Protein AF-A0A966PA58-F1 (afdb_monomer_lite)

Radius of gyration: 22.3 Å; chains: 1; bounding box: 58×42×63 Å

pLDDT: mean 74.25, std 17.19, range [27.39, 97.44]

Secondary structure (DSSP, 8-state):
---------EETTEE---PPP--SSSPP--------S---HHHHEEES-HHHHHHHHGGG---GGGSEE-SSSEEE-GGGGGGHHHHHTT------S---SS--S-HHHHHHHHHH--TT-S---S-HHHHHHHHH----S---EEESSSTHHHH-SSSPPEEES-GGGS--PPBTTB-HHHHHHHHHHHHTTS--HHHHHHHHHHHHHHHHHHHHTPPPSSPPPSSHHHHHHHHHHHHHHHTS----

Sequence (248 aa):
MALFGGMTVLSANGVRYTFAASTNEVPDVVVTLVLRGGFDGLSAVVPTDEALMRKVRGGIFIPNSSLIPLDREFGLHPALKRFLPLWEAKELAIVNTIGAPTHSRSHFDEIADVAYAAYGEKDKRSGWMARFLDVTGSGSVVQSVGIGSTTKQLVGGKVAPVNVNAINNFRLDSIYGYRAEDLAGFIDETHGRWTNVWATQAKSTIRALDEIAKAGAIRSNVTYPSTGTGQRFRDVAALLKAGIGVRA

Structure (mmCIF, N/CA/C/O backbone):
data_AF-A0A966PA58-F1
#
_entry.id   AF-A0A966PA58-F1
#
loop_
_atom_site.group_PDB
_atom_site.id
_atom_site.type_symbol
_atom_site.label_atom_id
_atom_site.label_alt_id
_atom_site.label_comp_id
_atom_site.label_asym_id
_atom_site.label_entity_id
_atom_site.label_seq_id
_atom_site.pdbx_PDB_ins_code
_atom_site.Cartn_x
_atom_site.Cartn_y
_atom_site.Cartn_z
_atom_site.occupancy
_atom_site.B_iso_or_equiv
_atom_site.auth_seq_id
_atom_site.auth_comp_id
_atom_site.auth_asym_id
_atom_site.auth_atom_id
_atom_site.pdbx_PDB_model_num
ATOM 1 N N . MET A 1 1 ? -2.407 -27.112 -1.323 1.00 29.17 1 MET A N 1
ATOM 2 C CA . MET A 1 1 ? -2.518 -26.333 -0.073 1.00 29.17 1 MET A CA 1
ATOM 3 C C . MET A 1 1 ? -1.115 -25.868 0.284 1.00 29.17 1 MET A C 1
ATOM 5 O O . MET A 1 1 ? -0.382 -26.609 0.920 1.00 29.17 1 MET A O 1
ATOM 9 N N . ALA A 1 2 ? -0.697 -24.718 -0.243 1.00 27.39 2 ALA A N 1
ATOM 10 C CA . ALA A 1 2 ? 0.604 -24.126 0.055 1.00 27.39 2 ALA A CA 1
ATOM 11 C C . ALA A 1 2 ? 0.335 -22.835 0.830 1.00 27.39 2 ALA A C 1
ATOM 13 O O . ALA A 1 2 ? -0.250 -21.897 0.295 1.00 27.39 2 ALA A O 1
ATOM 14 N N . LEU A 1 3 ? 0.656 -22.858 2.123 1.00 30.98 3 LEU A N 1
ATOM 15 C CA . LEU A 1 3 ? 0.654 -21.676 2.974 1.00 30.98 3 LEU A CA 1
ATOM 16 C C . LEU A 1 3 ? 1.801 -20.772 2.518 1.00 30.98 3 LEU A C 1
ATOM 18 O O . LEU A 1 3 ? 2.963 -21.117 2.719 1.00 30.98 3 LEU A O 1
ATOM 22 N N . PHE A 1 4 ? 1.478 -19.624 1.932 1.00 38.31 4 PHE A N 1
ATOM 23 C CA . PHE A 1 4 ? 2.449 -18.565 1.686 1.00 38.31 4 PHE A CA 1
ATOM 24 C C . PHE A 1 4 ? 2.285 -17.504 2.768 1.00 38.31 4 PHE A C 1
ATOM 26 O O . PHE A 1 4 ? 1.355 -16.705 2.762 1.00 38.31 4 PHE A O 1
ATOM 33 N N . GLY A 1 5 ? 3.186 -17.547 3.743 1.00 33.16 5 GLY A N 1
ATOM 34 C CA . GLY A 1 5 ? 3.309 -16.548 4.789 1.00 33.16 5 GLY A CA 1
ATOM 35 C C . GLY A 1 5 ? 4.758 -16.517 5.243 1.00 33.16 5 GLY A C 1
ATOM 36 O O . GLY A 1 5 ? 5.272 -17.517 5.742 1.00 33.16 5 GLY A O 1
ATOM 37 N N . GLY A 1 6 ? 5.430 -15.383 5.049 1.00 37.47 6 GLY A N 1
ATOM 38 C CA . GLY A 1 6 ? 6.720 -15.131 5.679 1.00 37.47 6 GLY A CA 1
ATOM 39 C C . GLY A 1 6 ? 6.524 -15.123 7.191 1.00 37.47 6 GLY A C 1
ATOM 40 O O . GLY A 1 6 ? 5.984 -14.170 7.745 1.00 37.47 6 GLY A O 1
ATOM 41 N N . MET A 1 7 ? 6.905 -16.214 7.851 1.00 38.50 7 MET A N 1
ATOM 42 C CA . MET A 1 7 ? 6.810 -16.350 9.298 1.00 38.50 7 MET A CA 1
ATOM 43 C C . MET A 1 7 ? 8.097 -15.826 9.933 1.00 38.50 7 MET A C 1
ATOM 45 O O . MET A 1 7 ? 9.164 -16.425 9.797 1.00 38.50 7 MET A O 1
ATOM 49 N N . THR A 1 8 ? 7.997 -14.710 10.649 1.00 40.34 8 THR A N 1
ATOM 50 C CA . THR A 1 8 ? 9.073 -14.217 11.512 1.00 40.34 8 THR A CA 1
ATOM 51 C C . THR A 1 8 ? 9.061 -15.021 12.808 1.00 40.34 8 THR A C 1
ATOM 53 O O . THR A 1 8 ? 8.159 -14.863 13.627 1.00 40.34 8 THR A O 1
ATOM 56 N N . VAL A 1 9 ? 10.056 -15.884 13.014 1.00 38.69 9 VAL A N 1
ATOM 57 C CA . VAL A 1 9 ? 10.252 -16.570 14.300 1.00 38.69 9 VAL A CA 1
ATOM 58 C C . VAL A 1 9 ? 11.202 -15.734 15.151 1.00 38.69 9 VAL A C 1
ATOM 60 O O . VAL A 1 9 ? 12.384 -15.601 14.833 1.00 38.69 9 VAL A O 1
ATOM 63 N N . LEU A 1 10 ? 10.685 -15.167 16.241 1.00 37.78 10 LEU A N 1
ATOM 64 C CA . LEU A 1 10 ? 11.509 -14.559 17.282 1.00 37.78 10 LEU A CA 1
ATOM 65 C C . LEU A 1 10 ? 12.208 -15.680 18.058 1.00 37.78 10 LEU A C 1
ATOM 67 O O . LEU A 1 10 ? 11.561 -16.461 18.750 1.00 37.78 10 LEU A O 1
ATOM 71 N N . SER A 1 11 ? 13.532 -15.766 17.939 1.00 40.72 11 SER A N 1
ATOM 72 C CA . SER A 1 11 ? 14.362 -16.560 18.845 1.00 40.72 11 SER A CA 1
ATOM 73 C C . SER A 1 11 ? 15.170 -15.617 19.734 1.00 40.72 11 SER A C 1
ATOM 75 O O . SER A 1 11 ? 15.457 -14.481 19.350 1.00 40.72 11 SER A O 1
ATOM 77 N N . ALA A 1 12 ? 15.556 -16.097 20.916 1.00 43.34 12 ALA A N 1
ATOM 78 C CA . ALA A 1 12 ? 16.271 -15.329 21.937 1.00 43.34 12 ALA A CA 1
ATOM 79 C C . ALA A 1 12 ? 17.605 -14.699 21.464 1.00 43.34 12 ALA A C 1
ATOM 81 O O . ALA A 1 12 ? 18.162 -13.880 22.185 1.00 43.34 12 ALA A O 1
ATOM 82 N N . ASN A 1 13 ? 18.094 -15.032 20.258 1.00 40.62 13 ASN A N 1
ATOM 83 C CA . ASN A 1 13 ? 19.370 -14.565 19.703 1.00 40.62 13 ASN A CA 1
ATOM 84 C C . ASN A 1 13 ? 19.248 -13.776 18.376 1.00 40.62 13 ASN A C 1
ATOM 86 O O . ASN A 1 13 ? 20.230 -13.672 17.641 1.00 40.62 13 ASN A O 1
ATOM 90 N N . GLY A 1 14 ? 18.073 -13.221 18.047 1.00 42.88 14 GLY A N 1
ATOM 91 C CA . GLY A 1 14 ? 17.890 -12.285 16.922 1.00 42.88 14 GLY A CA 1
ATOM 92 C C . GLY A 1 14 ? 16.961 -12.765 15.799 1.00 42.88 14 GLY A C 1
ATOM 93 O O . GLY A 1 14 ? 16.474 -13.897 15.795 1.00 42.88 14 GLY A O 1
ATOM 94 N N . VAL A 1 15 ? 16.700 -11.869 14.837 1.00 40.62 15 VAL A N 1
ATOM 95 C CA . VAL A 1 15 ? 15.820 -12.107 13.678 1.00 40.62 15 VAL A CA 1
ATOM 96 C C . VAL A 1 15 ? 16.535 -13.006 12.668 1.00 40.62 15 VAL A C 1
ATOM 98 O O . VAL A 1 15 ? 17.521 -12.597 12.056 1.00 40.62 15 VAL A O 1
ATOM 101 N N . ARG A 1 16 ? 16.038 -14.231 12.467 1.00 38.34 16 ARG A N 1
ATOM 102 C CA . ARG A 1 16 ? 16.445 -15.076 11.335 1.00 38.34 16 ARG A CA 1
ATOM 103 C C . ARG A 1 16 ? 15.468 -14.881 10.179 1.00 38.34 16 ARG A C 1
ATOM 105 O O . ARG A 1 16 ? 14.287 -15.187 10.313 1.00 38.34 16 ARG A O 1
ATOM 112 N N . TYR A 1 17 ? 15.973 -14.410 9.042 1.00 44.06 17 TYR A N 1
ATOM 113 C CA . TYR A 1 17 ? 15.228 -14.395 7.786 1.00 44.06 17 TYR A CA 1
ATOM 114 C C . TYR A 1 17 ? 15.195 -15.814 7.211 1.00 44.06 17 TYR A C 1
ATOM 116 O O . TYR A 1 17 ? 16.244 -16.424 7.010 1.00 44.06 17 TYR A O 1
ATOM 124 N N . THR A 1 18 ? 13.999 -16.346 6.962 1.00 39.91 18 THR A N 1
ATOM 125 C CA . THR A 1 18 ? 13.816 -17.572 6.175 1.00 39.91 18 THR A CA 1
ATOM 126 C C . THR A 1 18 ? 13.293 -17.162 4.810 1.00 39.91 18 THR A C 1
ATOM 128 O O . THR A 1 18 ? 12.231 -16.551 4.716 1.00 39.91 18 THR A O 1
ATOM 131 N N . PHE A 1 19 ? 14.046 -17.476 3.762 1.00 47.16 19 PHE A N 1
ATOM 132 C CA . PHE A 1 19 ? 13.592 -17.318 2.385 1.00 47.16 19 PHE A CA 1
ATOM 133 C C . PHE A 1 19 ? 12.927 -18.621 1.939 1.00 47.16 19 PHE A C 1
ATOM 135 O O . PHE A 1 19 ? 13.411 -19.707 2.266 1.00 47.16 19 PHE A O 1
ATOM 142 N N . ALA A 1 20 ? 11.815 -18.520 1.211 1.00 44.66 20 ALA A N 1
ATOM 143 C CA . ALA A 1 20 ? 11.249 -19.674 0.526 1.00 44.66 20 ALA A CA 1
ATOM 144 C C . ALA A 1 20 ? 12.255 -20.209 -0.512 1.00 44.66 20 ALA A C 1
ATOM 146 O O . ALA A 1 20 ? 13.084 -19.458 -1.032 1.00 44.66 20 ALA A O 1
ATOM 147 N N . ALA A 1 21 ? 12.204 -21.514 -0.791 1.00 40.22 21 ALA A N 1
ATOM 148 C CA . ALA A 1 21 ? 13.046 -22.127 -1.814 1.00 40.22 21 ALA A CA 1
ATOM 149 C C . ALA A 1 21 ? 12.786 -21.474 -3.181 1.00 40.22 21 ALA A C 1
ATOM 151 O O . ALA A 1 21 ? 11.636 -21.230 -3.539 1.00 40.22 21 ALA A O 1
ATOM 152 N N . SER A 1 22 ? 13.845 -21.207 -3.950 1.00 42.47 22 SER A N 1
ATOM 153 C CA . SER A 1 22 ? 13.714 -20.680 -5.308 1.00 42.47 22 SER A CA 1
ATOM 154 C C . SER A 1 22 ? 13.003 -21.703 -6.197 1.00 42.47 22 SER A C 1
ATOM 156 O O . SER A 1 22 ? 13.549 -22.781 -6.449 1.00 42.47 22 SER A O 1
ATOM 158 N N . THR A 1 23 ? 11.808 -21.377 -6.678 1.00 41.62 23 THR A N 1
ATOM 159 C CA . THR A 1 23 ? 11.128 -22.127 -7.738 1.00 41.62 23 THR A CA 1
ATOM 160 C C . THR A 1 23 ? 11.431 -21.479 -9.095 1.00 41.62 23 THR A C 1
ATOM 162 O O . THR A 1 23 ? 11.755 -20.296 -9.170 1.00 41.62 23 THR A O 1
ATOM 165 N N . ASN A 1 24 ? 11.330 -22.242 -10.189 1.00 44.25 24 ASN A N 1
ATOM 166 C CA . ASN A 1 24 ? 11.407 -21.720 -11.567 1.00 44.25 24 ASN A CA 1
ATOM 167 C C . ASN A 1 24 ? 10.111 -20.990 -11.996 1.00 44.25 24 ASN A C 1
ATOM 169 O O . ASN A 1 24 ? 9.835 -20.862 -13.189 1.00 44.25 24 ASN A O 1
ATOM 173 N N . GLU A 1 25 ? 9.277 -20.579 -11.041 1.00 51.50 25 GLU A N 1
ATOM 174 C CA . GLU A 1 25 ? 8.030 -19.863 -11.303 1.00 51.50 25 GLU A CA 1
ATOM 175 C C . GLU A 1 25 ? 8.293 -18.357 -11.422 1.00 51.50 25 GLU A C 1
ATOM 177 O O . GLU A 1 25 ? 9.370 -17.863 -11.079 1.00 51.50 25 GLU A O 1
ATOM 182 N N . VAL A 1 26 ? 7.312 -17.622 -11.959 1.00 54.75 26 VAL A N 1
ATOM 183 C CA . VAL A 1 26 ? 7.343 -16.154 -11.997 1.00 54.75 26 VAL A CA 1
ATOM 184 C C . VAL A 1 26 ? 7.713 -15.654 -10.595 1.00 54.75 26 VAL A C 1
ATOM 186 O O . VAL A 1 26 ? 7.038 -16.045 -9.644 1.00 54.75 26 VAL A O 1
ATOM 189 N N . PRO A 1 27 ? 8.778 -14.847 -10.439 1.00 63.94 27 PRO A N 1
ATOM 190 C CA . PRO A 1 27 ? 9.256 -14.465 -9.118 1.00 63.94 27 PRO A CA 1
ATOM 191 C C . PRO A 1 27 ? 8.154 -13.754 -8.335 1.00 63.94 27 PRO A C 1
ATOM 193 O O . PRO A 1 27 ? 7.442 -12.920 -8.896 1.00 63.94 27 PRO A O 1
ATOM 196 N N . ASP A 1 28 ? 8.051 -14.057 -7.039 1.00 72.38 28 ASP A N 1
ATOM 197 C CA . ASP A 1 28 ? 7.138 -13.361 -6.134 1.00 72.38 28 ASP A CA 1
ATOM 198 C C . ASP A 1 28 ? 7.353 -11.845 -6.228 1.00 72.38 28 ASP A C 1
ATOM 200 O O . ASP A 1 28 ? 8.490 -11.354 -6.182 1.00 72.38 28 ASP A O 1
ATOM 204 N N . VAL A 1 29 ? 6.249 -11.106 -6.356 1.00 77.56 29 VAL A N 1
ATOM 205 C CA . VAL A 1 29 ? 6.263 -9.645 -6.455 1.00 77.56 29 VAL A CA 1
ATOM 206 C C . VAL A 1 29 ? 5.635 -9.031 -5.218 1.00 77.56 29 VAL A C 1
ATOM 208 O O . VAL A 1 29 ? 4.515 -9.368 -4.836 1.00 77.56 29 VAL A O 1
ATOM 211 N N . VAL A 1 30 ? 6.348 -8.086 -4.610 1.00 82.06 30 VAL A N 1
ATOM 212 C CA . VAL A 1 30 ? 5.848 -7.324 -3.467 1.00 82.06 30 VAL A CA 1
ATOM 213 C C . VAL A 1 30 ? 5.218 -6.033 -3.972 1.00 82.06 30 VAL A C 1
ATOM 215 O O . VAL A 1 30 ? 5.901 -5.175 -4.514 1.00 82.06 30 VAL A O 1
ATOM 218 N N . VAL A 1 31 ? 3.917 -5.851 -3.748 1.00 84.44 31 VAL A N 1
ATOM 219 C CA . VAL A 1 31 ? 3.233 -4.586 -4.054 1.00 84.44 31 VAL A CA 1
ATOM 220 C C . VAL A 1 31 ? 3.037 -3.795 -2.767 1.00 84.44 31 VAL A C 1
ATOM 222 O O . VAL A 1 31 ? 2.261 -4.188 -1.899 1.00 84.44 31 VAL A O 1
ATOM 225 N N . THR A 1 32 ? 3.715 -2.651 -2.648 1.00 85.62 32 THR A N 1
ATOM 226 C CA . THR A 1 32 ? 3.576 -1.760 -1.484 1.00 85.62 32 THR A CA 1
ATOM 227 C C . THR A 1 32 ? 2.651 -0.587 -1.795 1.00 85.62 32 THR A C 1
ATOM 229 O O . THR A 1 32 ? 2.974 0.280 -2.608 1.00 85.62 32 THR A O 1
ATOM 232 N N . LEU A 1 33 ? 1.507 -0.520 -1.107 1.00 85.50 33 LEU A N 1
ATOM 233 C CA . LEU A 1 33 ? 0.582 0.609 -1.191 1.00 85.50 33 LEU A CA 1
ATOM 234 C C . LEU A 1 33 ? 0.845 1.611 -0.063 1.00 85.50 33 LEU A C 1
ATOM 236 O O . LEU A 1 33 ? 0.594 1.329 1.105 1.00 85.50 33 LEU A O 1
ATOM 240 N N . VAL A 1 34 ? 1.284 2.816 -0.422 1.00 81.38 34 VAL A N 1
ATOM 241 C CA . VAL A 1 34 ? 1.491 3.909 0.536 1.00 81.38 34 VAL A CA 1
ATOM 242 C C . VAL A 1 34 ? 0.291 4.845 0.520 1.00 81.38 34 VAL A C 1
ATOM 244 O O . VAL A 1 34 ? 0.092 5.607 -0.430 1.00 81.38 34 VAL A O 1
ATOM 247 N N . LEU A 1 35 ? -0.496 4.820 1.592 1.00 81.50 35 LEU A N 1
ATOM 248 C CA . LEU A 1 35 ? -1.630 5.720 1.774 1.00 81.50 35 LEU A CA 1
ATOM 249 C C . LEU A 1 35 ? -1.159 7.031 2.413 1.00 81.50 35 LEU A C 1
ATOM 251 O O . LEU A 1 35 ? -0.901 7.096 3.612 1.00 81.50 35 LEU A O 1
ATOM 255 N N . ARG A 1 36 ? -1.051 8.099 1.615 1.00 73.81 36 ARG A N 1
ATOM 256 C CA . ARG A 1 36 ? -0.857 9.457 2.149 1.00 73.81 36 ARG A CA 1
ATOM 257 C C . ARG A 1 36 ? -2.207 10.079 2.490 1.00 73.81 36 ARG A C 1
ATOM 259 O O . ARG A 1 36 ? -3.165 9.888 1.749 1.00 73.81 36 ARG A O 1
ATOM 266 N N . GLY A 1 37 ? -2.249 10.877 3.557 1.00 73.31 37 GLY A N 1
ATOM 267 C CA . GLY A 1 37 ? -3.447 11.633 3.944 1.00 73.31 37 GLY A CA 1
ATOM 268 C C . GLY A 1 37 ? -4.065 11.235 5.284 1.00 73.31 37 GLY A C 1
ATOM 269 O O . GLY A 1 37 ? -5.212 11.585 5.524 1.00 73.31 37 GLY A O 1
ATOM 270 N N . GLY A 1 38 ? -3.324 10.530 6.147 1.00 76.12 38 GLY A N 1
ATOM 271 C CA . GLY A 1 38 ? -3.770 10.236 7.512 1.00 76.12 38 GLY A CA 1
ATOM 272 C C . GLY A 1 38 ? -4.792 9.104 7.586 1.00 76.12 38 GLY A C 1
ATOM 273 O O . GLY A 1 38 ? -5.871 9.284 8.138 1.00 76.12 38 GLY A O 1
ATOM 274 N N . PHE A 1 39 ? -4.460 7.938 7.020 1.00 87.00 39 PHE A N 1
ATOM 275 C CA . PHE A 1 39 ? -5.273 6.737 7.208 1.00 87.00 39 PHE A CA 1
ATOM 276 C C . PHE A 1 39 ? -5.335 6.373 8.696 1.00 87.00 39 PHE A C 1
ATOM 278 O O . PHE A 1 39 ? -4.314 6.104 9.328 1.00 87.00 39 PHE A O 1
ATOM 285 N N . ASP A 1 40 ? -6.541 6.373 9.246 1.00 91.06 40 ASP A N 1
ATOM 286 C CA . ASP A 1 40 ? -6.785 6.131 10.658 1.00 91.06 40 ASP A CA 1
ATOM 287 C C . ASP A 1 40 ? -7.001 4.640 10.931 1.00 91.06 40 ASP A C 1
ATOM 289 O O . ASP A 1 40 ? -8.116 4.123 10.834 1.00 91.06 40 ASP A O 1
ATOM 293 N N . GLY A 1 41 ? -5.915 3.942 11.272 1.00 91.12 41 GLY A N 1
ATOM 294 C CA . GLY A 1 41 ? -5.936 2.498 11.519 1.00 91.12 41 GLY A CA 1
ATOM 295 C C . GLY A 1 41 ? -6.929 2.073 12.605 1.00 91.12 41 GLY A C 1
ATOM 296 O O . GLY A 1 41 ? -7.572 1.040 12.454 1.00 91.12 41 GLY A O 1
ATOM 297 N N . LEU A 1 42 ? -7.129 2.899 13.640 1.00 93.06 42 LEU A N 1
ATOM 298 C CA . LEU A 1 42 ? -8.055 2.610 14.745 1.00 93.06 42 LEU A CA 1
ATOM 299 C C . LEU A 1 42 ? -9.528 2.825 14.387 1.00 93.06 42 LEU A C 1
ATOM 301 O O . LEU A 1 42 ? -10.396 2.324 15.096 1.00 93.06 42 LEU A O 1
ATOM 305 N N . SER A 1 43 ? -9.818 3.561 13.314 1.00 94.31 43 SER A N 1
ATOM 306 C CA . SER A 1 43 ? -11.165 3.637 12.739 1.00 94.31 43 SER A CA 1
ATOM 307 C C . SER A 1 43 ? -11.360 2.643 11.598 1.00 94.31 43 SER A C 1
ATOM 309 O O . SER A 1 43 ? -12.496 2.306 11.289 1.00 94.31 43 SER A O 1
ATOM 311 N N . ALA A 1 44 ? -10.285 2.147 10.981 1.00 95.25 44 ALA A N 1
ATOM 312 C CA . ALA A 1 44 ? -10.344 1.090 9.977 1.00 95.25 44 ALA A CA 1
ATOM 313 C C . ALA A 1 44 ? -10.561 -0.294 10.603 1.00 95.25 44 ALA A C 1
ATOM 315 O O . ALA A 1 44 ? -11.456 -1.025 10.176 1.00 95.25 44 ALA A O 1
ATOM 316 N N . VAL A 1 45 ? -9.753 -0.627 11.613 1.00 95.88 45 VAL A N 1
ATOM 317 C CA . VAL A 1 45 ? -9.821 -1.861 12.399 1.00 95.88 45 VAL A CA 1
ATOM 318 C C . VAL A 1 45 ? -10.011 -1.460 13.856 1.00 95.88 45 VAL A C 1
ATOM 320 O O . VAL A 1 45 ? -9.077 -1.077 14.559 1.00 95.88 45 VAL A O 1
ATOM 323 N N . VAL A 1 46 ? -11.270 -1.470 14.268 1.00 95.94 46 VAL A N 1
ATOM 324 C CA . VAL A 1 46 ? -11.759 -0.851 15.494 1.00 95.94 46 VAL A CA 1
ATOM 325 C C . VAL A 1 46 ? -11.714 -1.866 16.635 1.00 95.94 46 VAL A C 1
ATOM 327 O O . VAL A 1 46 ? -12.309 -2.937 16.496 1.00 95.94 46 VAL A O 1
ATOM 330 N N . PRO A 1 47 ? -11.053 -1.556 17.765 1.00 95.88 47 PRO A N 1
ATOM 331 C CA . PRO A 1 47 ? -11.168 -2.358 18.978 1.00 95.88 47 PRO A CA 1
ATOM 332 C C . PRO A 1 47 ? -12.619 -2.409 19.476 1.00 95.88 47 PRO A C 1
ATOM 334 O O . PRO A 1 47 ? -13.291 -1.379 19.526 1.00 95.88 47 PRO A O 1
ATOM 337 N N . THR A 1 48 ? -13.095 -3.581 19.895 1.00 95.62 48 THR A N 1
ATOM 338 C CA . THR A 1 48 ? -14.496 -3.795 20.306 1.00 95.62 48 THR A CA 1
ATOM 339 C C . THR A 1 48 ? -14.838 -3.241 21.698 1.00 95.62 48 THR A C 1
ATOM 341 O O . THR A 1 48 ? -16.005 -3.265 22.094 1.00 95.62 48 THR A O 1
ATOM 344 N N . ASP A 1 49 ? -13.871 -2.705 22.453 1.00 95.50 49 ASP A N 1
ATOM 345 C CA . ASP A 1 49 ? -14.124 -2.020 23.730 1.00 95.50 49 ASP A CA 1
ATOM 346 C C . ASP A 1 49 ? -14.760 -0.637 23.499 1.00 95.50 49 ASP A C 1
ATOM 348 O O . ASP A 1 49 ? -14.086 0.394 23.422 1.00 95.50 49 ASP A O 1
ATOM 352 N N . GLU A 1 50 ? -16.091 -0.600 23.403 1.00 94.88 50 GLU A N 1
ATOM 353 C CA . GLU A 1 50 ? -16.825 0.643 23.157 1.00 94.88 50 GLU A CA 1
ATOM 354 C C . GLU A 1 50 ? -16.636 1.690 24.257 1.00 94.88 50 GLU A C 1
ATOM 356 O O . GLU A 1 50 ? -16.686 2.888 23.969 1.00 94.88 50 GLU A O 1
ATOM 361 N N . ALA A 1 51 ? -16.440 1.275 25.512 1.00 96.44 51 ALA A N 1
ATOM 362 C CA . ALA A 1 51 ? -16.269 2.206 26.623 1.00 96.44 51 ALA A CA 1
ATOM 363 C C . ALA A 1 51 ? -14.939 2.955 26.486 1.00 96.44 51 ALA A C 1
ATOM 365 O O . ALA A 1 51 ? -14.905 4.189 26.566 1.00 96.44 51 ALA A O 1
ATOM 366 N N . LEU A 1 52 ? -13.859 2.221 26.201 1.00 95.00 52 LEU A N 1
ATOM 367 C CA . LEU A 1 52 ? -12.557 2.803 25.901 1.00 95.00 52 LEU A CA 1
ATOM 368 C C . LEU A 1 52 ? -12.616 3.655 24.633 1.00 95.00 52 LEU A C 1
ATOM 370 O O . LEU A 1 52 ? -12.187 4.811 24.660 1.00 95.00 52 LEU A O 1
ATOM 374 N N . MET A 1 53 ? -13.186 3.129 23.545 1.00 95.56 53 MET A N 1
ATOM 375 C CA . MET A 1 53 ? -13.224 3.839 22.267 1.00 95.56 53 MET A CA 1
ATOM 376 C C . MET A 1 53 ? -14.029 5.135 22.345 1.00 95.56 53 MET A C 1
ATOM 378 O O . MET A 1 53 ? -13.602 6.160 21.816 1.00 95.56 53 MET A O 1
ATOM 382 N N . ARG A 1 54 ? -15.151 5.140 23.068 1.00 96.06 54 ARG A N 1
ATOM 383 C CA . ARG A 1 54 ? -15.948 6.350 23.308 1.00 96.06 54 ARG A CA 1
ATOM 384 C C . ARG A 1 54 ? -15.198 7.365 24.168 1.00 96.06 54 ARG A C 1
ATOM 386 O O . ARG A 1 54 ? -15.292 8.561 23.903 1.00 96.06 54 ARG A O 1
ATOM 393 N N . LYS A 1 55 ? -14.425 6.907 25.160 1.00 97.25 55 LYS A N 1
ATOM 394 C CA . LYS A 1 55 ? -13.598 7.773 26.014 1.00 97.25 55 LYS A CA 1
ATOM 395 C C . LYS A 1 55 ? -12.448 8.421 25.241 1.00 97.25 55 LYS A C 1
ATOM 397 O O . LYS A 1 55 ? -12.215 9.614 25.400 1.00 97.25 55 LYS A O 1
ATOM 402 N N . VAL A 1 56 ? -11.723 7.650 24.428 1.00 96.12 56 VAL A N 1
ATOM 403 C CA . VAL A 1 56 ? -10.496 8.120 23.754 1.00 96.12 56 VAL A CA 1
ATOM 404 C C . VAL A 1 56 ? -10.740 8.707 22.362 1.00 96.12 56 VAL A C 1
ATOM 406 O O . VAL A 1 56 ? -9.895 9.441 21.859 1.00 96.12 56 VAL A O 1
ATOM 409 N N . ARG A 1 57 ? -11.886 8.408 21.732 1.00 95.38 57 ARG A N 1
ATOM 410 C CA . ARG A 1 57 ? -12.228 8.834 20.362 1.00 95.38 57 ARG A CA 1
ATOM 411 C C . ARG A 1 57 ? -13.672 9.319 20.215 1.00 95.38 57 ARG A C 1
ATOM 413 O O . ARG A 1 57 ? -14.250 9.181 19.144 1.00 95.38 57 ARG A O 1
ATOM 420 N N . GLY A 1 58 ? -14.267 9.901 21.258 1.00 94.62 58 GLY A N 1
ATOM 421 C CA . GLY A 1 58 ? -15.702 10.227 21.302 1.00 94.62 58 GLY A CA 1
ATOM 422 C C . GLY A 1 58 ? -16.266 10.956 20.072 1.00 94.62 58 GLY A C 1
ATOM 423 O O . GLY A 1 58 ? -17.354 10.615 19.622 1.00 94.62 58 GLY A O 1
ATOM 424 N N . GLY A 1 59 ? -15.523 11.900 19.482 1.00 95.12 59 GLY A N 1
ATOM 425 C CA . GLY A 1 59 ? -15.972 12.651 18.297 1.00 95.12 59 GLY A CA 1
ATOM 426 C C . GLY A 1 59 ? -16.026 11.853 16.986 1.00 95.12 59 GLY A C 1
ATOM 427 O O . GLY A 1 59 ? -16.686 12.280 16.046 1.00 95.12 59 GLY A O 1
ATOM 428 N N . ILE A 1 60 ? -15.348 10.706 16.919 1.00 94.62 60 ILE A N 1
ATOM 429 C CA . ILE A 1 60 ? -15.268 9.821 15.742 1.00 94.62 60 ILE A CA 1
ATOM 430 C C . ILE A 1 60 ? -15.502 8.355 16.136 1.00 94.62 60 ILE A C 1
ATOM 432 O O . ILE A 1 60 ? -15.000 7.430 15.499 1.00 94.62 60 ILE A O 1
ATOM 436 N N . PHE A 1 61 ? -16.225 8.147 17.236 1.00 95.38 61 PHE A N 1
ATOM 437 C CA . PHE A 1 61 ? -16.533 6.829 17.765 1.00 95.38 61 PHE A CA 1
ATOM 438 C C . PHE A 1 61 ? -17.435 6.054 16.797 1.00 95.38 61 PHE A C 1
ATOM 440 O O . PHE A 1 61 ? -18.380 6.608 16.235 1.00 95.38 61 PHE A O 1
ATOM 447 N N . ILE A 1 62 ? -17.166 4.756 16.654 1.00 95.62 62 ILE A N 1
ATOM 448 C CA . ILE A 1 62 ? -17.910 3.853 15.777 1.00 95.62 62 ILE A CA 1
ATOM 449 C C . ILE A 1 62 ? -18.493 2.735 16.645 1.00 95.62 62 ILE A C 1
ATOM 451 O O . ILE A 1 62 ? -17.716 2.014 17.270 1.00 95.62 62 ILE A O 1
ATOM 455 N N . PRO A 1 63 ? -19.828 2.593 16.724 1.00 95.56 63 PRO A N 1
ATOM 456 C CA . PRO A 1 63 ? -20.446 1.575 17.560 1.00 95.56 63 PRO A CA 1
ATOM 457 C C . PRO A 1 63 ? -20.228 0.178 16.983 1.00 95.56 63 PRO A C 1
ATOM 459 O O . PRO A 1 63 ? -20.305 -0.014 15.766 1.00 95.56 63 PRO A O 1
ATOM 462 N N . ASN A 1 64 ? -20.065 -0.814 17.857 1.00 96.25 64 ASN A N 1
ATOM 463 C CA . ASN A 1 64 ? -19.878 -2.216 17.482 1.00 96.25 64 ASN A CA 1
ATOM 464 C C . ASN A 1 64 ? -21.019 -2.737 16.606 1.00 96.25 64 ASN A C 1
ATOM 466 O O . ASN A 1 64 ? -20.782 -3.515 15.690 1.00 96.25 64 ASN A O 1
ATOM 470 N N . SER A 1 65 ? -22.248 -2.261 16.836 1.00 96.38 65 SER A N 1
ATOM 471 C CA . SER A 1 65 ? -23.425 -2.613 16.030 1.00 96.38 65 SER A CA 1
ATOM 472 C C . SER A 1 65 ? -23.316 -2.207 14.557 1.00 96.38 65 SER A C 1
ATOM 474 O O . SER A 1 65 ? -24.059 -2.724 13.727 1.00 96.38 65 SER A O 1
ATOM 476 N N . SER A 1 66 ? -22.407 -1.287 14.229 1.00 96.25 66 SER A N 1
ATOM 477 C CA . SER A 1 66 ? -22.115 -0.890 12.854 1.00 96.25 66 SER A CA 1
ATOM 478 C C . SER A 1 66 ? -20.910 -1.614 12.260 1.00 96.25 66 SER A C 1
ATOM 480 O O . SER A 1 66 ? -20.736 -1.554 11.051 1.00 96.25 66 SER A O 1
ATOM 482 N N . LEU A 1 67 ? -20.077 -2.281 13.063 1.00 97.06 67 LEU A N 1
ATOM 483 C CA . LEU A 1 67 ? -18.849 -2.918 12.591 1.00 97.06 67 LEU A CA 1
ATOM 484 C C . LEU A 1 67 ? -19.126 -4.261 11.916 1.00 97.06 67 LEU A C 1
ATOM 486 O O . LEU A 1 67 ? -20.068 -4.978 12.247 1.00 97.06 67 LEU A O 1
ATOM 490 N N . ILE A 1 68 ? -18.241 -4.628 10.993 1.00 97.25 68 ILE A N 1
ATOM 491 C CA . ILE A 1 68 ? -18.162 -5.987 10.461 1.00 97.25 68 ILE A CA 1
ATOM 492 C C . ILE A 1 68 ? -17.248 -6.780 11.400 1.00 97.25 68 ILE A C 1
ATOM 494 O O . ILE A 1 68 ? -16.079 -6.418 11.520 1.00 97.25 68 ILE A O 1
ATOM 498 N N . PRO A 1 69 ? -17.725 -7.825 12.088 1.00 95.56 69 PRO A N 1
ATOM 499 C CA . PRO A 1 69 ? -16.900 -8.548 13.051 1.00 95.56 69 PRO A CA 1
ATOM 500 C C . PRO A 1 69 ? -15.742 -9.267 12.343 1.00 95.56 69 PRO A C 1
ATOM 502 O O . PRO A 1 69 ? -15.966 -9.968 11.357 1.00 95.56 69 PRO A O 1
ATOM 505 N N . LEU A 1 70 ? -14.514 -9.092 12.844 1.00 94.44 70 LEU A N 1
ATOM 506 C CA . LEU A 1 70 ? -13.344 -9.862 12.399 1.00 94.44 70 LEU A CA 1
ATOM 507 C C . LEU A 1 70 ? -13.061 -11.001 13.376 1.00 94.44 70 LEU A C 1
ATOM 509 O O . LEU A 1 70 ? -12.962 -12.158 12.968 1.00 94.44 70 LEU A O 1
ATOM 513 N N . ASP A 1 71 ? -12.969 -10.659 14.661 1.00 90.00 71 ASP A N 1
ATOM 514 C CA . ASP A 1 71 ? -12.799 -11.580 15.780 1.00 90.00 71 ASP A CA 1
ATOM 515 C C . ASP A 1 71 ? -13.441 -11.003 17.063 1.00 90.00 71 ASP A C 1
ATOM 517 O O . ASP A 1 71 ? -14.330 -10.150 17.005 1.00 90.00 71 ASP A O 1
ATOM 521 N N . ARG A 1 72 ? -13.046 -11.510 18.239 1.00 90.50 72 ARG A N 1
ATOM 522 C CA . ARG A 1 72 ? -13.572 -11.054 19.535 1.00 90.50 72 ARG A CA 1
ATOM 523 C C . ARG A 1 72 ? -13.107 -9.636 19.899 1.00 90.50 72 ARG A C 1
ATOM 525 O O . ARG A 1 72 ? -13.814 -8.937 20.626 1.00 90.50 72 ARG A O 1
ATOM 532 N N . GLU A 1 73 ? -11.929 -9.230 19.448 1.00 92.94 73 GLU A N 1
ATOM 533 C CA . GLU A 1 73 ? -11.239 -8.013 19.884 1.00 92.94 73 GLU A CA 1
ATOM 534 C C . GLU A 1 73 ? -11.356 -6.876 18.868 1.00 92.94 73 GLU A C 1
ATOM 536 O O . GLU A 1 73 ? -11.284 -5.709 19.255 1.00 92.94 73 GLU A O 1
ATOM 541 N N . PHE A 1 74 ? -11.586 -7.194 17.591 1.00 95.88 74 PHE A N 1
ATOM 542 C CA . PHE A 1 74 ? -11.615 -6.223 16.505 1.00 95.88 74 PHE A CA 1
ATOM 543 C C . PHE A 1 74 ? -12.816 -6.380 15.565 1.00 95.88 74 PHE A C 1
ATOM 545 O O . PHE A 1 74 ? -13.260 -7.478 15.215 1.00 95.88 74 PHE A O 1
ATOM 552 N N . GLY A 1 75 ? -13.296 -5.235 15.083 1.00 96.44 75 GLY A N 1
ATOM 553 C CA . GLY A 1 75 ? -14.246 -5.122 13.984 1.00 96.44 75 GLY A CA 1
ATOM 554 C C . GLY A 1 75 ? -13.704 -4.241 12.859 1.00 96.44 75 GLY A C 1
ATOM 555 O O . GLY A 1 75 ? -12.952 -3.296 13.077 1.00 96.44 75 GLY A O 1
ATOM 556 N N . LEU A 1 76 ? -14.093 -4.544 11.630 1.00 97.44 76 LEU A N 1
ATOM 557 C CA . LEU A 1 76 ? -13.731 -3.801 10.435 1.00 97.44 76 LEU A CA 1
ATOM 558 C C . LEU A 1 76 ? -14.775 -2.719 10.132 1.00 97.44 76 LEU A C 1
ATOM 560 O O . LEU A 1 76 ? -15.985 -2.953 10.200 1.00 97.44 76 LEU A O 1
ATOM 564 N N . HIS A 1 77 ? -14.310 -1.539 9.728 1.00 97.12 77 HIS A N 1
ATOM 565 C CA . HIS A 1 77 ? -15.180 -0.453 9.284 1.00 97.12 77 HIS A CA 1
ATOM 566 C C . HIS A 1 77 ? -16.070 -0.877 8.090 1.00 97.12 77 HIS A C 1
ATOM 568 O O . HIS A 1 77 ? -15.557 -1.460 7.131 1.00 97.12 77 HIS A O 1
ATOM 574 N N . PRO A 1 78 ? -17.365 -0.502 8.025 1.00 95.69 78 PRO A N 1
ATOM 575 C CA . PRO A 1 78 ? -18.268 -0.868 6.917 1.00 95.69 78 PRO A CA 1
ATOM 576 C C . PRO A 1 78 ? -17.783 -0.482 5.521 1.00 95.69 78 PRO A C 1
ATOM 578 O O . PRO A 1 78 ? -17.983 -1.206 4.545 1.00 95.69 78 PRO A O 1
ATOM 581 N N . ALA A 1 79 ? -17.115 0.667 5.413 1.00 95.62 79 ALA A N 1
ATOM 582 C CA . ALA A 1 79 ? -16.493 1.123 4.166 1.00 95.62 79 ALA A CA 1
ATOM 583 C C . ALA A 1 79 ? -15.436 0.138 3.622 1.00 95.62 79 ALA A C 1
ATOM 585 O O . ALA A 1 79 ? -15.167 0.121 2.422 1.00 95.62 79 ALA A O 1
ATOM 586 N N . LEU A 1 80 ? -14.878 -0.709 4.488 1.00 96.00 80 LEU A N 1
ATOM 587 C CA . LEU A 1 80 ? -13.884 -1.724 4.164 1.00 96.00 80 LEU A CA 1
ATOM 588 C C . LEU A 1 80 ? -14.507 -3.113 3.955 1.00 96.00 80 LEU A C 1
ATOM 590 O O . LEU A 1 80 ? -13.772 -4.077 3.784 1.00 96.00 80 LEU A O 1
ATOM 594 N N . LYS A 1 81 ? -15.840 -3.240 3.851 1.00 96.38 81 LYS A N 1
ATOM 595 C CA . LYS A 1 81 ? -16.532 -4.531 3.642 1.00 96.38 81 LYS A CA 1
ATOM 596 C C . LYS A 1 81 ? -15.976 -5.396 2.510 1.00 96.38 81 LYS A C 1
ATOM 598 O O . LYS A 1 81 ? -16.103 -6.611 2.541 1.00 96.38 81 LYS A O 1
ATOM 603 N N . ARG A 1 82 ? -15.369 -4.774 1.495 1.00 94.81 82 ARG A N 1
ATOM 604 C CA . ARG A 1 82 ? -14.765 -5.476 0.353 1.00 94.81 82 ARG A CA 1
ATOM 605 C C . ARG A 1 82 ? -13.530 -6.303 0.732 1.00 94.81 82 ARG A C 1
ATOM 607 O O . ARG A 1 82 ? -13.129 -7.135 -0.068 1.00 94.81 82 ARG A O 1
ATOM 614 N N . PHE A 1 83 ? -12.961 -6.098 1.919 1.00 95.50 83 PHE A N 1
ATOM 615 C CA . PHE A 1 83 ? -11.864 -6.900 2.462 1.00 95.50 83 PHE A CA 1
ATOM 616 C C . PHE A 1 83 ? -12.337 -8.154 3.206 1.00 95.50 83 PHE A C 1
ATOM 618 O O . PHE A 1 83 ? -11.535 -9.063 3.397 1.00 95.50 83 PHE A O 1
ATOM 625 N N . LEU A 1 84 ? -13.619 -8.242 3.585 1.00 95.12 84 LEU A N 1
ATOM 626 C CA . LEU A 1 84 ? -14.146 -9.390 4.327 1.00 95.12 84 LEU A CA 1
ATOM 627 C C . LEU A 1 84 ? -13.941 -10.730 3.589 1.00 95.12 84 LEU A C 1
ATOM 629 O O . LEU A 1 84 ? -13.448 -11.653 4.228 1.00 95.12 84 LEU A O 1
ATOM 633 N N . PRO A 1 85 ? -14.180 -10.849 2.265 1.00 96.31 85 PRO A N 1
ATOM 634 C CA . PRO A 1 85 ? -13.917 -12.109 1.565 1.00 96.31 85 PRO A CA 1
ATOM 635 C C . PRO A 1 85 ? -12.447 -12.549 1.629 1.00 96.31 85 PRO A C 1
ATOM 637 O O . PRO A 1 85 ? -12.170 -13.739 1.722 1.00 96.31 85 PRO A O 1
ATOM 640 N N . LEU A 1 86 ? -11.499 -11.601 1.620 1.00 96.44 86 LEU A N 1
ATOM 641 C CA . LEU A 1 86 ? -10.066 -11.902 1.738 1.00 96.44 86 LEU A CA 1
ATOM 642 C C . LEU A 1 86 ? -9.702 -12.352 3.157 1.00 96.44 86 LEU A C 1
ATOM 644 O O . LEU A 1 86 ? -8.864 -13.233 3.335 1.00 96.44 86 LEU A O 1
ATOM 648 N N . TRP A 1 87 ? -10.342 -11.761 4.168 1.00 95.50 87 TRP A N 1
ATOM 649 C CA . TRP A 1 87 ? -10.206 -12.185 5.561 1.00 95.50 87 TRP A CA 1
ATOM 650 C C . TRP A 1 87 ? -10.717 -13.616 5.759 1.00 95.50 87 TRP A C 1
ATOM 652 O O . TRP A 1 87 ? -9.992 -14.469 6.266 1.00 95.50 87 TRP A O 1
ATOM 662 N N . GLU A 1 88 ? -11.931 -13.906 5.286 1.00 94.94 88 GLU A N 1
ATOM 663 C CA . GLU A 1 88 ? -12.557 -15.232 5.378 1.00 94.94 88 GLU A CA 1
ATOM 664 C C . GLU A 1 88 ? -11.763 -16.303 4.615 1.00 94.94 88 GLU A C 1
ATOM 666 O O . GLU A 1 88 ? -11.611 -17.428 5.098 1.00 94.94 88 GLU A O 1
ATOM 671 N N . ALA A 1 89 ? -11.190 -15.943 3.462 1.00 97.06 89 ALA A N 1
ATOM 672 C CA . ALA A 1 89 ? -10.319 -16.811 2.671 1.00 97.06 89 ALA A CA 1
ATOM 673 C C . ALA A 1 89 ? -8.911 -17.005 3.271 1.00 97.06 89 ALA A C 1
ATOM 675 O O . ALA A 1 89 ? -8.150 -17.831 2.768 1.00 97.06 89 ALA A O 1
ATOM 676 N N . LYS A 1 90 ? -8.560 -16.288 4.351 1.00 95.12 90 LYS A N 1
ATOM 677 C CA . LYS A 1 90 ? -7.210 -16.252 4.954 1.00 95.12 90 LYS A CA 1
ATOM 678 C C . LYS A 1 90 ? -6.123 -15.725 4.007 1.00 95.12 90 LYS A C 1
ATOM 680 O O . LYS A 1 90 ? -4.959 -16.100 4.120 1.00 95.12 90 LYS A O 1
ATOM 685 N N . GLU A 1 91 ? -6.505 -14.831 3.103 1.00 95.06 91 GLU A N 1
ATOM 686 C CA . GLU A 1 91 ? -5.619 -14.128 2.163 1.00 95.06 91 GLU A CA 1
ATOM 687 C C . GLU A 1 91 ? -5.288 -12.699 2.633 1.00 95.06 91 GLU A C 1
ATOM 689 O O . GLU A 1 91 ? -4.446 -12.020 2.048 1.00 95.06 91 GLU A O 1
ATOM 694 N N . LEU A 1 92 ? -5.933 -12.237 3.709 1.00 94.38 92 LEU A N 1
ATOM 695 C CA . LEU A 1 92 ? -5.660 -10.967 4.374 1.00 94.38 92 LEU A CA 1
ATOM 696 C C . LEU A 1 92 ? -5.177 -11.208 5.805 1.00 94.38 92 LEU A C 1
ATOM 698 O O . LEU A 1 92 ? -5.874 -11.827 6.605 1.00 94.38 92 LEU A O 1
ATOM 702 N N . ALA A 1 93 ? -4.025 -10.631 6.141 1.00 93.88 93 ALA A N 1
ATOM 703 C CA . ALA A 1 93 ? -3.553 -10.498 7.512 1.00 93.88 93 ALA A CA 1
ATOM 704 C C . ALA A 1 93 ? -3.595 -9.026 7.932 1.00 93.88 93 ALA A C 1
ATOM 706 O O . ALA A 1 93 ? -3.174 -8.140 7.186 1.00 93.88 93 ALA A O 1
ATOM 707 N N . ILE A 1 94 ? -4.086 -8.773 9.142 1.00 93.00 94 ILE A N 1
ATOM 708 C CA . ILE A 1 94 ? -4.101 -7.447 9.756 1.00 93.00 94 ILE A CA 1
ATOM 709 C C . ILE A 1 94 ? -3.133 -7.482 10.931 1.00 93.00 94 ILE A C 1
ATOM 711 O O . ILE A 1 94 ? -3.274 -8.306 11.831 1.00 93.00 94 ILE A O 1
ATOM 715 N N . VAL A 1 95 ? -2.155 -6.581 10.922 1.00 91.50 95 VAL A N 1
ATOM 716 C CA . VAL A 1 95 ? -1.183 -6.439 12.007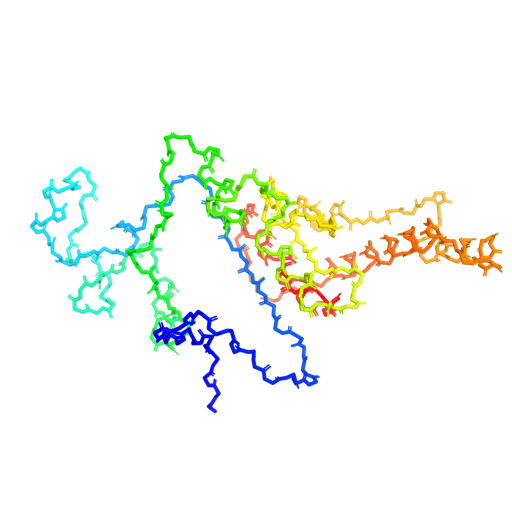 1.00 91.50 95 VAL A CA 1
ATOM 717 C C . VAL A 1 95 ? -1.407 -5.085 12.663 1.00 91.50 95 VAL A C 1
ATOM 719 O O . VAL A 1 95 ? -1.044 -4.045 12.117 1.00 91.50 95 VAL A O 1
ATOM 722 N N . ASN A 1 96 ? -2.052 -5.108 13.825 1.00 87.75 96 ASN A N 1
ATOM 723 C CA . ASN A 1 96 ? -2.337 -3.918 14.618 1.00 87.75 96 ASN A CA 1
ATOM 724 C C . ASN A 1 96 ? -1.246 -3.676 15.661 1.00 87.75 96 ASN A C 1
ATOM 726 O O . ASN A 1 96 ? -0.376 -4.516 15.887 1.00 87.75 96 ASN A O 1
ATOM 730 N N . THR A 1 97 ? -1.314 -2.524 16.331 1.00 83.69 97 THR A N 1
ATOM 731 C CA . THR A 1 97 ? -0.414 -2.154 17.443 1.00 83.69 97 THR A CA 1
ATOM 732 C C . THR A 1 97 ? 1.071 -2.104 17.066 1.00 83.69 97 THR A C 1
ATOM 734 O O . THR A 1 97 ? 1.943 -2.208 17.921 1.00 83.69 97 THR A O 1
ATOM 737 N N . ILE A 1 98 ? 1.361 -1.898 15.779 1.00 84.88 98 ILE A N 1
ATOM 738 C CA . ILE A 1 98 ? 2.711 -1.642 15.275 1.00 84.88 98 ILE A CA 1
ATOM 739 C C . ILE A 1 98 ? 2.953 -0.141 15.145 1.00 84.88 98 ILE A C 1
ATOM 741 O O . ILE A 1 98 ? 2.049 0.627 14.813 1.00 84.88 98 ILE A O 1
ATOM 745 N N . GLY A 1 99 ? 4.188 0.277 15.389 1.00 80.56 99 GLY A N 1
ATOM 746 C CA . GLY A 1 99 ? 4.593 1.670 15.290 1.00 80.56 99 GLY A CA 1
ATOM 747 C C . GLY A 1 99 ? 6.103 1.806 15.171 1.00 80.56 99 GLY A C 1
ATOM 748 O O . GLY A 1 99 ? 6.852 0.862 15.430 1.00 80.56 99 GLY A O 1
ATOM 749 N N . ALA A 1 100 ? 6.540 2.992 14.761 1.00 79.75 100 ALA A N 1
ATOM 750 C CA . ALA A 1 100 ? 7.944 3.362 14.774 1.00 79.75 100 ALA A CA 1
ATOM 751 C C . ALA A 1 100 ? 8.487 3.348 16.220 1.00 79.75 100 ALA A C 1
ATOM 753 O O . ALA A 1 100 ? 7.790 3.804 17.125 1.00 79.75 100 ALA A O 1
ATOM 754 N N . PRO A 1 101 ? 9.726 2.880 16.465 1.00 82.19 101 PRO A N 1
ATOM 755 C CA . PRO A 1 101 ? 10.343 2.933 17.795 1.00 82.19 101 PRO A CA 1
ATOM 756 C C . PRO A 1 101 ? 10.647 4.369 18.251 1.00 82.19 101 PRO A C 1
ATOM 758 O O . PRO A 1 101 ? 10.858 4.616 19.436 1.00 82.19 101 PRO A O 1
ATOM 761 N N . THR A 1 102 ? 10.685 5.317 17.315 1.00 77.00 102 THR A N 1
ATOM 762 C CA . THR A 1 102 ? 10.861 6.746 17.571 1.00 77.00 102 THR A CA 1
ATOM 763 C C . THR A 1 102 ? 9.754 7.518 16.882 1.00 77.00 102 THR A C 1
ATOM 765 O O . THR A 1 102 ? 9.420 7.202 15.744 1.00 77.00 102 THR A O 1
ATOM 768 N N . HIS A 1 103 ? 9.239 8.552 17.545 1.00 76.25 103 HIS A N 1
ATOM 769 C CA . HIS A 1 103 ? 8.187 9.401 16.999 1.00 76.25 103 HIS A CA 1
ATOM 770 C C . HIS A 1 103 ? 8.686 10.829 16.776 1.00 76.25 103 HIS A C 1
ATOM 772 O O . HIS A 1 103 ? 9.260 11.449 17.676 1.00 76.25 103 HIS A O 1
ATOM 778 N N . SER A 1 104 ? 8.418 11.363 15.590 1.00 78.56 104 SER A N 1
ATOM 779 C CA . SER A 1 104 ? 8.562 12.769 15.233 1.00 78.56 104 SER A CA 1
ATOM 780 C C . SER A 1 104 ? 7.181 13.417 15.118 1.00 78.56 104 SER A C 1
ATOM 782 O O . SER A 1 104 ? 6.185 12.796 14.761 1.00 78.56 104 SER A O 1
ATOM 784 N N . ARG A 1 105 ? 7.102 14.722 15.396 1.00 81.44 105 ARG A N 1
ATOM 785 C CA . ARG A 1 105 ? 5.895 15.516 15.096 1.00 81.44 105 ARG A CA 1
ATOM 786 C C . ARG A 1 105 ? 5.859 15.996 13.640 1.00 81.44 105 ARG A C 1
ATOM 788 O O . ARG A 1 105 ? 4.891 16.632 13.231 1.00 81.44 105 ARG A O 1
ATOM 795 N N . SER A 1 106 ? 6.905 15.715 12.862 1.00 81.44 106 SER A N 1
ATOM 796 C CA . SER A 1 106 ? 6.988 16.034 11.439 1.00 81.44 106 SER A CA 1
ATOM 797 C C . SER A 1 106 ? 6.426 14.888 10.607 1.00 81.44 106 SER A C 1
ATOM 799 O O . SER A 1 106 ? 6.969 13.787 10.570 1.00 81.44 106 SER A O 1
ATOM 801 N N . HIS A 1 107 ? 5.371 15.185 9.853 1.00 78.75 107 HIS A N 1
ATOM 802 C CA . HIS A 1 107 ? 4.798 14.249 8.889 1.00 78.75 107 HIS A CA 1
ATOM 803 C C . HIS A 1 107 ? 5.799 13.851 7.785 1.00 78.75 107 HIS A C 1
ATOM 805 O O . HIS A 1 107 ? 5.696 12.768 7.216 1.00 78.75 107 HIS A O 1
ATOM 811 N N . PHE A 1 108 ? 6.771 14.710 7.458 1.00 77.12 108 PHE A N 1
ATOM 812 C CA . PHE A 1 108 ? 7.809 14.379 6.478 1.00 77.12 108 PHE A CA 1
ATOM 813 C C . PHE A 1 108 ? 8.847 13.413 7.048 1.00 77.12 108 PHE A C 1
ATOM 815 O O . PHE A 1 108 ? 9.264 12.501 6.334 1.00 77.12 108 PHE A O 1
ATOM 822 N N . ASP A 1 109 ? 9.210 13.583 8.319 1.00 77.81 109 ASP A N 1
ATOM 823 C CA . ASP A 1 109 ? 10.198 12.734 8.986 1.00 77.81 109 ASP A CA 1
ATOM 824 C C . ASP A 1 109 ? 9.628 11.336 9.211 1.00 77.81 109 ASP A C 1
ATOM 826 O O . ASP A 1 109 ? 10.288 10.362 8.882 1.00 77.81 109 ASP A O 1
ATOM 830 N N . GLU A 1 110 ? 8.377 11.230 9.670 1.00 81.19 110 GLU A N 1
ATOM 831 C CA . GLU A 1 110 ? 7.700 9.941 9.879 1.00 81.19 110 GLU A CA 1
ATOM 832 C C . GLU A 1 110 ? 7.568 9.140 8.575 1.00 81.19 110 GLU A C 1
ATOM 834 O O . GLU A 1 110 ? 7.826 7.936 8.535 1.00 81.19 110 GLU A O 1
ATOM 839 N N . ILE A 1 111 ? 7.227 9.810 7.466 1.00 79.69 111 ILE A N 1
ATOM 840 C CA . ILE A 1 111 ? 7.187 9.162 6.146 1.00 79.69 111 ILE A CA 1
ATOM 841 C C . ILE A 1 111 ? 8.578 8.676 5.737 1.00 79.69 111 ILE A C 1
ATOM 843 O O . ILE A 1 111 ? 8.709 7.558 5.237 1.00 79.69 111 ILE A O 1
ATOM 847 N N . ALA A 1 112 ? 9.605 9.505 5.932 1.00 77.75 112 ALA A N 1
ATOM 848 C CA . ALA A 1 112 ? 10.975 9.132 5.617 1.00 77.75 112 ALA A CA 1
ATOM 849 C C . ALA A 1 112 ? 11.437 7.953 6.486 1.00 77.75 112 ALA A C 1
ATOM 851 O O . ALA A 1 112 ? 12.029 7.010 5.974 1.00 77.75 112 ALA A O 1
ATOM 852 N N . ASP A 1 113 ? 11.116 7.960 7.774 1.00 80.31 113 ASP A N 1
ATOM 853 C CA . ASP A 1 113 ? 11.499 6.929 8.732 1.00 80.31 113 ASP A CA 1
ATOM 854 C C . ASP A 1 113 ? 10.898 5.569 8.396 1.00 80.31 113 ASP A C 1
ATOM 856 O O . ASP A 1 113 ? 11.630 4.580 8.359 1.00 80.31 113 ASP A O 1
ATOM 860 N N . VAL A 1 114 ? 9.608 5.522 8.052 1.00 82.62 114 VAL A N 1
ATOM 861 C CA . VAL A 1 114 ? 8.964 4.295 7.556 1.00 82.62 114 VAL A CA 1
ATOM 862 C C . VAL A 1 114 ? 9.577 3.856 6.224 1.00 82.62 114 VAL A C 1
ATOM 864 O O . VAL A 1 114 ? 9.796 2.665 6.000 1.00 82.62 114 VAL A O 1
ATOM 867 N N . ALA A 1 115 ? 9.891 4.802 5.335 1.00 80.25 115 ALA A N 1
ATOM 868 C CA . ALA A 1 115 ? 10.476 4.490 4.035 1.00 80.25 115 ALA A CA 1
ATOM 869 C C . ALA A 1 115 ? 11.899 3.915 4.137 1.00 80.25 115 ALA A C 1
ATOM 871 O O . ALA A 1 115 ? 12.253 2.977 3.416 1.00 80.25 115 ALA A O 1
ATOM 872 N N . TYR A 1 116 ? 12.707 4.441 5.056 1.00 80.81 116 TYR A N 1
ATOM 873 C CA . TYR A 1 116 ? 14.053 3.951 5.325 1.00 80.81 116 TYR A CA 1
ATOM 874 C C . TYR A 1 116 ? 14.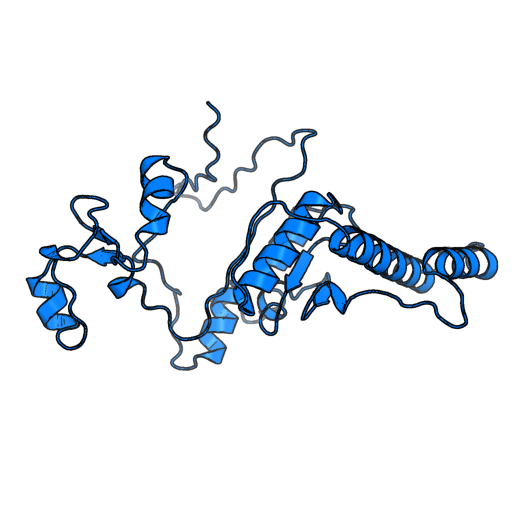050 2.692 6.193 1.00 80.81 116 TYR A C 1
ATOM 876 O O . TYR A 1 116 ? 14.886 1.816 5.974 1.00 80.81 116 TYR A O 1
A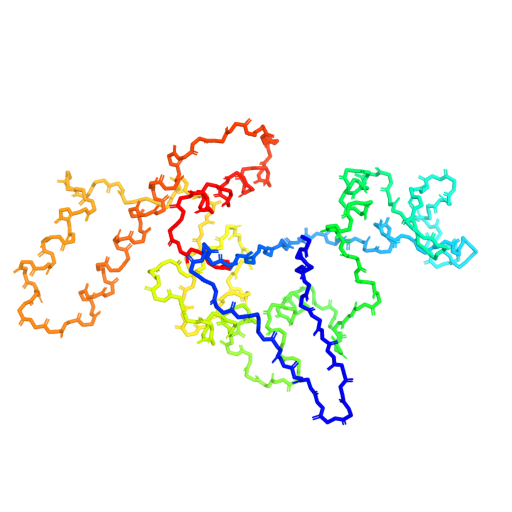TOM 884 N N . ALA A 1 117 ? 13.132 2.587 7.158 1.00 83.38 117 ALA A N 1
ATOM 885 C CA . ALA A 1 117 ? 13.079 1.544 8.186 1.00 83.38 117 ALA A CA 1
ATOM 886 C C . ALA A 1 117 ? 14.459 1.262 8.821 1.00 83.38 117 ALA A C 1
ATOM 888 O O . ALA A 1 117 ? 14.846 0.113 9.018 1.00 83.38 117 ALA A O 1
ATOM 889 N N . ALA A 1 118 ? 15.229 2.325 9.067 1.00 79.94 118 ALA A N 1
ATOM 890 C CA . ALA A 1 118 ? 16.596 2.299 9.598 1.00 79.94 118 ALA A CA 1
ATOM 891 C C . ALA A 1 118 ? 16.671 3.186 10.852 1.00 79.94 118 ALA A C 1
ATOM 893 O O . ALA A 1 118 ? 17.403 4.175 10.921 1.00 79.94 118 ALA A O 1
ATOM 894 N N . TYR A 1 119 ? 15.796 2.893 11.816 1.00 77.25 119 TYR A N 1
ATOM 895 C CA . TYR A 1 119 ? 15.666 3.669 13.045 1.00 77.25 119 TYR A CA 1
ATOM 896 C C . TYR A 1 119 ? 16.959 3.612 13.865 1.00 77.25 119 TYR A C 1
ATOM 898 O O . TYR A 1 119 ? 17.491 2.537 14.121 1.00 77.25 119 TYR A O 1
ATOM 906 N N . GLY A 1 120 ? 17.461 4.776 14.284 1.00 70.38 120 GLY A N 1
ATOM 907 C CA . GLY A 1 120 ? 18.710 4.888 15.045 1.00 70.38 120 GLY A CA 1
ATOM 908 C C . GLY A 1 120 ? 19.991 4.899 14.200 1.00 70.38 120 GLY A C 1
ATOM 909 O O . GLY A 1 120 ? 21.063 5.165 14.743 1.00 70.38 120 GLY A O 1
ATOM 910 N N . GLU A 1 121 ? 19.909 4.692 12.883 1.00 71.75 121 GLU A N 1
ATOM 911 C CA . GLU A 1 121 ? 21.061 4.846 11.993 1.00 71.75 121 GLU A CA 1
ATOM 912 C C . GLU A 1 121 ? 21.255 6.318 11.599 1.00 71.75 121 GLU A C 1
ATOM 914 O O . GLU A 1 121 ? 20.334 6.982 11.118 1.00 71.75 121 GLU A O 1
ATOM 919 N N . LYS A 1 122 ? 22.477 6.842 11.784 1.00 59.16 122 LYS A N 1
ATOM 920 C CA . LYS A 1 122 ? 22.833 8.219 11.383 1.00 59.16 122 LYS A CA 1
ATOM 921 C C . LYS A 1 122 ? 22.819 8.416 9.863 1.00 59.16 122 LYS A C 1
ATOM 923 O O . LYS A 1 122 ? 22.532 9.513 9.398 1.00 59.16 122 LYS A O 1
ATOM 928 N N . ASP A 1 123 ? 23.068 7.347 9.112 1.00 59.66 123 ASP A N 1
ATOM 929 C CA . ASP A 1 123 ? 23.241 7.364 7.663 1.00 59.66 123 ASP A CA 1
ATOM 930 C C . ASP A 1 123 ? 22.112 6.584 6.969 1.00 59.66 123 ASP A C 1
ATOM 932 O O . ASP A 1 123 ? 22.293 5.456 6.514 1.00 59.66 123 ASP A O 1
ATOM 936 N N . LYS A 1 124 ? 20.933 7.205 6.845 1.00 64.44 124 LYS A N 1
ATOM 937 C CA . LYS A 1 124 ? 19.780 6.664 6.097 1.00 64.44 124 LYS A CA 1
ATOM 938 C C . LYS A 1 124 ? 20.042 6.708 4.584 1.00 64.44 124 LYS A C 1
ATOM 940 O O . LYS A 1 124 ? 19.522 7.561 3.871 1.00 64.44 124 LYS A O 1
ATOM 945 N N . ARG A 1 125 ? 20.926 5.838 4.091 1.00 65.38 125 ARG A N 1
ATOM 946 C CA . ARG A 1 125 ? 21.438 5.894 2.706 1.00 65.38 125 ARG A CA 1
ATOM 947 C C . ARG A 1 125 ? 20.524 5.235 1.674 1.00 65.38 125 ARG A C 1
ATOM 949 O O . ARG A 1 125 ? 20.644 5.547 0.492 1.00 65.38 125 ARG A O 1
ATOM 956 N N . SER A 1 126 ? 19.635 4.332 2.086 1.00 73.38 126 SER A N 1
ATOM 957 C CA . SER A 1 126 ? 18.704 3.662 1.175 1.00 73.38 126 SER A CA 1
ATOM 958 C C . SER A 1 126 ? 17.417 3.214 1.861 1.00 73.38 126 SER A C 1
ATOM 960 O O . SER A 1 126 ? 17.423 2.902 3.050 1.00 73.38 126 SER A O 1
ATOM 962 N N . GLY A 1 127 ? 16.312 3.191 1.116 1.00 79.62 127 GLY A N 1
ATOM 963 C CA . GLY A 1 127 ? 15.017 2.671 1.542 1.00 79.62 127 GLY A CA 1
ATOM 964 C C . GLY A 1 127 ? 15.034 1.157 1.739 1.00 79.62 127 GLY A C 1
ATOM 965 O O . GLY A 1 127 ? 15.865 0.450 1.161 1.00 79.62 127 GLY A O 1
ATOM 966 N N . TRP A 1 128 ? 14.123 0.634 2.561 1.00 81.44 128 TRP A N 1
ATOM 967 C CA . TRP A 1 128 ? 14.114 -0.801 2.877 1.00 81.44 128 TRP A CA 1
ATOM 968 C C . TRP A 1 128 ? 13.852 -1.676 1.648 1.00 81.44 128 TRP A C 1
ATOM 970 O O . TRP A 1 128 ? 14.421 -2.761 1.545 1.00 81.44 128 TRP A O 1
ATOM 980 N N . MET A 1 129 ? 13.069 -1.183 0.683 1.00 79.69 129 MET A N 1
ATOM 981 C CA . MET A 1 129 ? 12.804 -1.902 -0.562 1.00 79.69 129 MET A CA 1
ATOM 982 C C . MET A 1 129 ? 14.045 -1.949 -1.458 1.00 79.69 129 MET A C 1
ATOM 984 O O . MET A 1 129 ? 14.328 -2.973 -2.069 1.00 79.69 129 MET A O 1
ATOM 988 N N . ALA A 1 130 ? 14.835 -0.872 -1.493 1.00 76.06 130 ALA A N 1
ATOM 989 C CA . ALA A 1 130 ? 16.116 -0.876 -2.198 1.00 76.06 130 ALA A CA 1
ATOM 990 C C . ALA A 1 130 ? 17.077 -1.908 -1.591 1.00 76.06 130 ALA A C 1
ATOM 992 O O . ALA A 1 130 ? 17.664 -2.700 -2.320 1.00 76.06 130 ALA A O 1
ATOM 993 N N . ARG A 1 131 ? 17.172 -1.965 -0.254 1.00 78.56 131 ARG A N 1
ATOM 994 C CA . ARG A 1 131 ? 17.982 -2.984 0.437 1.00 78.56 131 ARG A CA 1
ATOM 995 C C . ARG A 1 131 ? 17.480 -4.404 0.165 1.00 78.56 131 ARG A C 1
ATOM 997 O O . ARG A 1 131 ? 18.288 -5.312 0.001 1.00 78.56 131 ARG A O 1
ATOM 1004 N N . PHE A 1 132 ? 16.164 -4.599 0.093 1.00 78.38 132 PHE A N 1
ATOM 1005 C CA . PHE A 1 132 ? 15.570 -5.880 -0.288 1.00 78.38 132 PHE A CA 1
ATOM 1006 C C . PHE A 1 132 ? 15.982 -6.296 -1.708 1.00 78.38 132 PHE A C 1
ATOM 1008 O O . PHE A 1 132 ? 16.396 -7.436 -1.919 1.00 78.38 132 PHE A O 1
ATOM 1015 N N . LEU A 1 133 ? 15.933 -5.382 -2.678 1.00 75.31 133 LEU A N 1
ATOM 1016 C CA . LEU A 1 133 ? 16.345 -5.656 -4.060 1.00 75.31 133 LEU A CA 1
ATOM 1017 C C . LEU A 1 133 ? 17.854 -5.909 -4.186 1.00 75.31 133 LEU A C 1
ATOM 1019 O O . LEU A 1 133 ? 18.247 -6.824 -4.909 1.00 75.31 133 LEU A O 1
ATOM 1023 N N . ASP A 1 134 ? 18.680 -5.167 -3.439 1.00 72.94 134 ASP A N 1
ATOM 1024 C CA . ASP A 1 134 ? 20.138 -5.355 -3.392 1.00 72.94 134 ASP A CA 1
ATOM 1025 C C . ASP A 1 134 ? 20.513 -6.779 -2.937 1.00 72.94 134 ASP A C 1
ATOM 1027 O O . ASP A 1 134 ? 21.460 -7.367 -3.457 1.00 72.94 134 ASP A O 1
ATOM 1031 N N . VAL A 1 135 ? 19.765 -7.349 -1.984 1.00 72.50 135 VAL A N 1
ATOM 1032 C CA . VAL A 1 135 ? 19.998 -8.713 -1.472 1.00 72.50 135 VAL A CA 1
ATOM 1033 C C . VAL A 1 135 ? 19.366 -9.779 -2.368 1.00 72.50 135 VAL A C 1
ATOM 1035 O O . VAL A 1 135 ? 19.921 -10.865 -2.514 1.00 72.50 135 VAL A O 1
ATOM 1038 N N . THR A 1 136 ? 18.203 -9.499 -2.961 1.00 69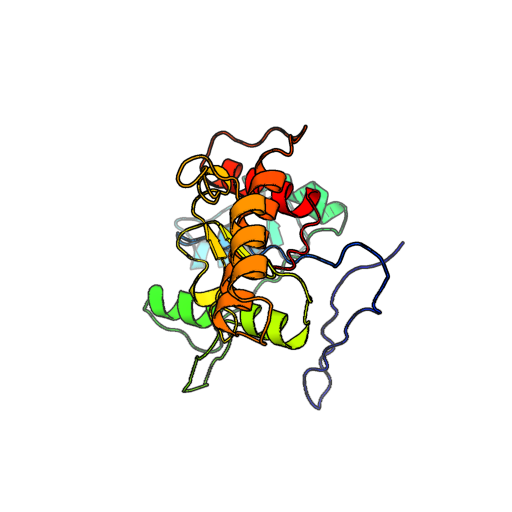.25 136 THR A N 1
ATOM 1039 C CA . THR A 1 136 ? 17.447 -10.507 -3.721 1.00 69.25 136 THR A CA 1
ATOM 1040 C C . THR A 1 136 ? 17.839 -10.625 -5.187 1.00 69.25 136 THR A C 1
ATOM 1042 O O . THR A 1 136 ? 17.444 -11.621 -5.788 1.00 69.25 136 THR A O 1
ATOM 1045 N N . GLY A 1 137 ? 18.577 -9.652 -5.742 1.00 61.00 137 GLY A N 1
ATOM 1046 C CA . GLY A 1 137 ? 19.241 -9.683 -7.052 1.00 61.00 137 GLY A CA 1
ATOM 1047 C C . GLY A 1 137 ? 18.383 -10.224 -8.202 1.00 61.00 137 GLY A C 1
ATOM 1048 O O . GLY A 1 137 ? 18.255 -11.430 -8.368 1.00 61.00 137 GLY A O 1
ATOM 1049 N N . SER A 1 138 ? 17.800 -9.368 -9.048 1.00 59.06 138 SER A N 1
ATOM 1050 C CA . SER A 1 138 ? 16.850 -9.864 -10.063 1.00 59.06 138 SER A CA 1
ATOM 1051 C C . SER A 1 138 ? 17.422 -10.125 -11.457 1.00 59.06 138 SER A C 1
ATOM 1053 O O . SER A 1 138 ? 16.721 -10.714 -12.271 1.00 59.06 138 SER A O 1
ATOM 1055 N N . GLY A 1 139 ? 18.630 -9.654 -11.791 1.00 56.25 139 GLY A N 1
ATOM 1056 C CA . GLY A 1 139 ? 19.166 -9.740 -13.163 1.00 56.25 139 GLY A CA 1
ATOM 1057 C C . GLY A 1 139 ? 18.319 -9.035 -14.245 1.00 56.25 139 GLY A C 1
ATOM 1058 O O . GLY A 1 139 ? 18.741 -8.973 -15.398 1.00 56.25 139 GLY A O 1
ATOM 1059 N N . SER A 1 140 ? 17.149 -8.484 -13.893 1.00 62.97 140 SER A N 1
ATOM 1060 C CA . SER A 1 140 ? 16.285 -7.705 -14.775 1.00 62.97 140 SER A CA 1
ATOM 1061 C C . SER A 1 140 ? 16.746 -6.255 -14.822 1.00 62.97 140 SER A C 1
ATOM 1063 O O . SER A 1 140 ? 17.261 -5.699 -13.851 1.00 62.97 140 SER A O 1
ATOM 1065 N N . VAL A 1 141 ? 16.514 -5.642 -15.974 1.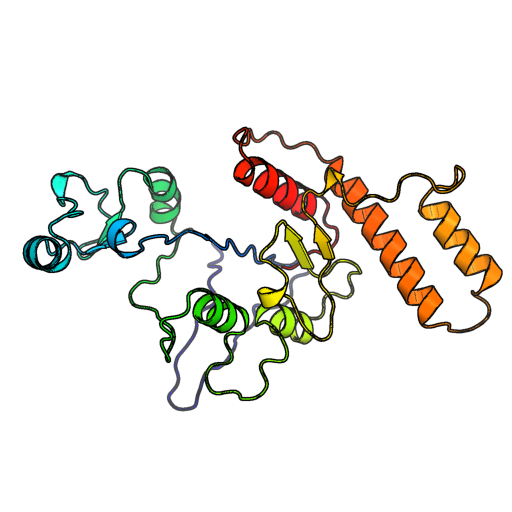00 63.34 141 VAL A N 1
ATOM 1066 C CA . VAL A 1 141 ? 16.769 -4.230 -16.240 1.00 63.34 141 VAL A CA 1
ATOM 1067 C C . VAL A 1 141 ? 15.766 -3.335 -15.493 1.00 63.34 141 VAL A C 1
ATOM 1069 O O . VAL A 1 141 ? 16.107 -2.221 -15.100 1.00 63.34 141 VAL A O 1
ATOM 1072 N N . VAL A 1 142 ? 14.548 -3.833 -15.241 1.00 65.88 142 VAL A N 1
ATOM 1073 C CA . VAL A 1 142 ? 13.502 -3.137 -14.476 1.00 65.88 142 VAL A CA 1
ATOM 1074 C C . VAL A 1 142 ? 13.241 -3.913 -13.189 1.00 65.88 142 VAL A C 1
ATOM 1076 O O . VAL A 1 142 ? 12.424 -4.827 -13.149 1.00 65.88 142 VAL A O 1
ATOM 1079 N N . GLN A 1 143 ? 13.973 -3.571 -12.129 1.00 68.56 143 GLN A N 1
ATOM 1080 C CA . GLN A 1 143 ? 13.888 -4.289 -10.849 1.00 68.56 143 GLN A CA 1
ATOM 1081 C C . GLN A 1 143 ? 12.756 -3.776 -9.957 1.00 68.56 143 GLN A C 1
ATOM 1083 O O . GLN A 1 143 ? 12.110 -4.566 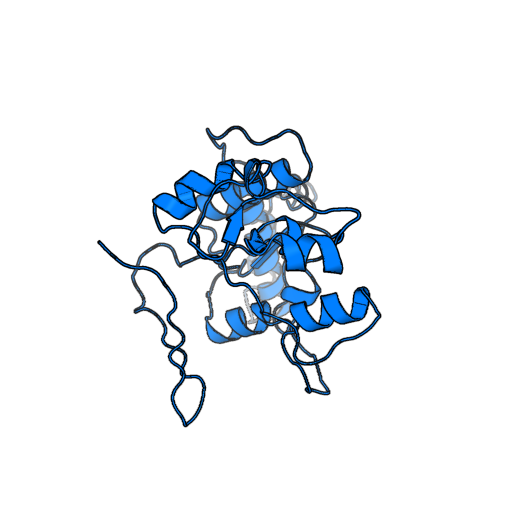-9.269 1.00 68.56 143 GLN A O 1
ATOM 1088 N N . SER A 1 144 ? 12.511 -2.463 -9.994 1.00 70.44 144 SER A N 1
ATOM 1089 C CA . SER A 1 144 ? 11.404 -1.825 -9.290 1.00 70.44 144 SER A CA 1
ATOM 1090 C C . SER A 1 144 ? 10.758 -0.708 -10.090 1.00 70.44 144 SER A C 1
ATOM 1092 O O . SER A 1 144 ? 11.430 -0.001 -10.852 1.00 70.44 144 SER A O 1
ATOM 1094 N N . VAL A 1 145 ? 9.450 -0.538 -9.890 1.00 71.38 145 VAL A N 1
ATOM 1095 C CA . VAL A 1 145 ? 8.674 0.532 -10.525 1.00 71.38 145 VAL A CA 1
ATOM 1096 C C . VAL A 1 145 ? 7.886 1.301 -9.480 1.00 71.38 145 VAL A C 1
ATOM 1098 O O . VAL A 1 145 ? 6.955 0.798 -8.859 1.00 71.38 145 VAL A O 1
ATOM 1101 N N . GLY A 1 146 ? 8.215 2.582 -9.339 1.00 70.62 146 GLY A N 1
ATOM 1102 C CA . GLY A 1 146 ? 7.447 3.491 -8.505 1.00 70.62 146 GLY A CA 1
ATOM 1103 C C . GLY A 1 146 ? 6.400 4.246 -9.302 1.00 70.62 146 GLY A C 1
ATOM 1104 O O . GLY A 1 146 ? 6.762 5.070 -10.139 1.00 70.62 146 GLY A O 1
ATOM 1105 N N . ILE A 1 147 ? 5.115 4.017 -9.017 1.00 68.75 147 ILE A N 1
ATOM 1106 C CA . ILE A 1 147 ? 4.021 4.743 -9.675 1.00 68.75 147 ILE A CA 1
ATOM 1107 C C . ILE A 1 147 ? 3.492 5.860 -8.769 1.00 68.75 147 ILE A C 1
ATOM 1109 O O . ILE A 1 147 ? 2.645 5.646 -7.894 1.00 68.75 147 ILE A O 1
ATOM 1113 N N . GLY A 1 148 ? 3.975 7.085 -8.993 1.00 64.88 148 GLY A N 1
ATOM 1114 C CA . GLY A 1 148 ? 3.580 8.265 -8.226 1.00 64.88 148 GLY A CA 1
ATOM 1115 C C . GLY A 1 148 ? 4.692 9.164 -7.715 1.00 64.88 148 GLY A C 1
ATOM 1116 O O . GLY A 1 148 ? 5.864 9.000 -8.025 1.00 64.88 148 GLY A O 1
ATOM 1117 N N . SER A 1 149 ? 4.301 10.115 -6.863 1.00 58.03 149 SER A N 1
ATOM 1118 C CA . SER A 1 149 ? 5.189 11.135 -6.297 1.00 58.03 149 SER A CA 1
ATOM 1119 C C . SER A 1 149 ? 5.953 10.698 -5.039 1.00 58.03 149 SER A C 1
ATOM 1121 O O . SER A 1 149 ? 6.837 11.428 -4.598 1.00 58.03 149 SER A O 1
ATOM 1123 N N . THR A 1 150 ? 5.648 9.537 -4.446 1.00 55.56 150 THR A N 1
ATOM 1124 C CA . THR A 1 150 ? 6.145 9.164 -3.101 1.00 55.56 150 THR A CA 1
ATOM 1125 C C . THR A 1 150 ? 7.176 8.039 -3.086 1.00 55.56 150 THR A C 1
ATOM 1127 O O . THR A 1 150 ? 7.733 7.735 -2.037 1.00 55.56 150 THR A O 1
ATOM 1130 N N . THR A 1 151 ? 7.457 7.403 -4.220 1.00 59.69 151 THR A N 1
ATOM 1131 C CA . THR A 1 151 ? 8.252 6.169 -4.219 1.00 59.69 151 THR A CA 1
ATOM 1132 C C . THR A 1 151 ? 9.737 6.395 -3.958 1.00 59.69 151 THR A C 1
ATOM 1134 O O . THR A 1 151 ? 10.396 5.513 -3.421 1.00 59.69 151 THR A O 1
ATOM 1137 N N . LYS A 1 152 ? 10.274 7.586 -4.254 1.00 58.56 152 LYS A N 1
ATOM 1138 C CA . LYS A 1 152 ? 11.724 7.857 -4.225 1.00 58.56 152 LYS A CA 1
ATOM 1139 C C . LYS A 1 152 ? 12.422 7.502 -2.904 1.00 58.56 152 LYS A C 1
ATOM 1141 O O . LYS A 1 152 ? 13.569 7.084 -2.951 1.00 58.56 152 LYS A O 1
ATOM 1146 N N . GLN A 1 153 ? 11.761 7.653 -1.755 1.00 60.38 153 GLN A N 1
ATOM 1147 C CA . GLN A 1 153 ? 12.363 7.352 -0.445 1.00 60.38 153 GLN A CA 1
ATOM 1148 C C . GLN A 1 153 ? 12.335 5.852 -0.105 1.00 60.38 153 GLN A C 1
ATOM 1150 O O . GLN A 1 153 ? 13.251 5.361 0.540 1.00 60.38 153 GLN A O 1
ATOM 1155 N N . LEU A 1 154 ? 11.318 5.115 -0.570 1.00 62.91 154 LEU A N 1
ATOM 1156 C CA . LEU A 1 154 ? 11.164 3.674 -0.316 1.00 62.91 154 LEU A CA 1
ATOM 1157 C C . LEU A 1 154 ? 12.131 2.826 -1.138 1.00 62.91 154 LEU A C 1
ATOM 1159 O O . LEU A 1 154 ? 12.653 1.821 -0.660 1.00 62.91 154 LEU A O 1
ATOM 1163 N N . VAL A 1 155 ? 12.355 3.244 -2.381 1.00 57.97 155 VAL A N 1
ATOM 1164 C CA . VAL A 1 155 ? 13.178 2.528 -3.362 1.00 57.97 155 VAL A CA 1
ATOM 1165 C C . VAL A 1 155 ? 14.495 3.243 -3.680 1.00 57.97 155 VAL A C 1
ATOM 1167 O O . VAL A 1 155 ? 15.260 2.770 -4.510 1.00 57.97 155 VAL A O 1
ATOM 1170 N N . GLY A 1 156 ? 14.797 4.373 -3.035 1.00 54.28 156 GLY A N 1
ATOM 1171 C CA . GLY A 1 156 ? 16.079 5.063 -3.200 1.00 54.28 156 GLY A CA 1
ATOM 1172 C C . GLY A 1 156 ? 17.228 4.260 -2.590 1.00 54.28 156 GLY A C 1
ATOM 1173 O O . GLY A 1 156 ? 17.112 3.796 -1.462 1.00 54.28 156 GLY A O 1
ATOM 1174 N N . GLY A 1 157 ? 18.332 4.088 -3.316 1.00 50.91 157 GLY A N 1
ATOM 1175 C CA . GLY A 1 157 ? 19.514 3.340 -2.879 1.00 50.91 157 GLY A CA 1
ATOM 1176 C C . GLY A 1 157 ? 20.605 3.326 -3.951 1.00 50.91 157 GLY A C 1
ATOM 1177 O O . GLY A 1 157 ? 20.634 4.215 -4.800 1.00 50.91 157 GLY A O 1
ATOM 1178 N N . LYS A 1 158 ? 21.506 2.330 -3.929 1.00 46.16 158 LYS A N 1
ATOM 1179 C CA . LYS A 1 158 ? 22.558 2.180 -4.959 1.00 46.16 158 LYS A CA 1
ATOM 1180 C C . LYS A 1 158 ? 21.977 1.917 -6.355 1.00 46.16 158 LYS A C 1
ATOM 1182 O O . LYS A 1 158 ? 22.568 2.344 -7.342 1.00 46.16 158 LYS A O 1
ATOM 1187 N N . VAL A 1 159 ? 20.817 1.263 -6.428 1.00 47.09 159 VAL A N 1
ATOM 1188 C CA . VAL A 1 159 ? 20.021 1.099 -7.650 1.00 47.09 159 VAL A CA 1
ATOM 1189 C C . VAL A 1 159 ? 18.955 2.194 -7.688 1.00 47.09 159 VAL A C 1
ATOM 1191 O O . VAL A 1 159 ? 18.134 2.302 -6.779 1.00 47.09 159 VAL A O 1
ATOM 1194 N N . ALA A 1 160 ? 18.977 3.038 -8.721 1.00 49.91 160 ALA A N 1
ATOM 1195 C CA . ALA A 1 160 ? 17.993 4.102 -8.885 1.00 49.91 160 ALA A CA 1
ATOM 1196 C C . ALA A 1 160 ? 16.673 3.526 -9.439 1.00 49.91 160 ALA A C 1
ATOM 1198 O O . ALA A 1 160 ? 16.675 2.960 -10.533 1.00 49.91 160 ALA A O 1
ATOM 1199 N N . PRO A 1 161 ? 15.538 3.679 -8.739 1.00 52.81 161 PRO A N 1
ATOM 1200 C CA . PRO A 1 161 ? 14.260 3.165 -9.208 1.00 52.81 161 PRO A CA 1
ATOM 1201 C C . PRO A 1 161 ? 13.710 4.000 -10.360 1.00 52.81 161 PRO A C 1
ATOM 1203 O O . PRO A 1 161 ? 13.777 5.239 -10.351 1.00 52.81 161 PRO A O 1
ATOM 1206 N N . VAL A 1 162 ? 13.063 3.327 -11.308 1.00 56.16 162 VAL A N 1
ATOM 1207 C CA . VAL A 1 162 ? 12.298 3.992 -12.360 1.00 56.16 162 VAL A CA 1
ATOM 1208 C C . VAL A 1 162 ? 11.006 4.525 -11.738 1.00 56.16 162 VAL A C 1
ATOM 1210 O O . VAL A 1 162 ? 10.137 3.768 -11.308 1.00 56.16 162 VAL A O 1
ATOM 1213 N N . ASN A 1 163 ? 10.899 5.852 -11.629 1.00 53.53 163 ASN A N 1
ATOM 1214 C CA . ASN A 1 163 ? 9.709 6.518 -11.102 1.00 53.53 163 ASN A CA 1
ATOM 1215 C C . ASN A 1 163 ? 8.884 7.073 -12.258 1.00 53.53 163 ASN A C 1
ATOM 1217 O O . ASN A 1 163 ? 9.370 7.914 -13.015 1.00 53.53 163 ASN A O 1
ATOM 1221 N N . VAL A 1 164 ? 7.630 6.645 -12.353 1.00 56.84 164 VAL A N 1
ATOM 1222 C CA . VAL A 1 164 ? 6.702 7.041 -13.413 1.00 56.84 164 VAL A CA 1
ATOM 1223 C C . VAL A 1 164 ? 5.421 7.594 -12.801 1.00 56.84 164 VAL A C 1
ATOM 1225 O O . VAL A 1 164 ? 4.939 7.110 -11.782 1.00 56.84 164 VAL A O 1
ATOM 1228 N N . ASN A 1 165 ? 4.847 8.632 -13.407 1.00 51.06 165 ASN A N 1
ATOM 1229 C CA . ASN A 1 165 ? 3.531 9.132 -12.984 1.00 51.06 165 ASN A CA 1
ATOM 1230 C C . ASN A 1 165 ? 2.390 8.269 -13.549 1.00 51.06 165 ASN A C 1
ATOM 1232 O O . ASN A 1 165 ? 1.374 8.085 -12.882 1.00 51.06 165 ASN A O 1
ATOM 1236 N N . ALA A 1 166 ? 2.591 7.740 -14.755 1.00 55.06 166 ALA A N 1
ATOM 1237 C CA . ALA A 1 166 ? 1.762 6.754 -15.437 1.00 55.06 166 ALA A CA 1
ATOM 1238 C C . ALA A 1 166 ? 2.664 5.978 -16.404 1.00 55.06 166 ALA A C 1
ATOM 1240 O O . ALA A 1 166 ? 3.570 6.575 -16.996 1.00 55.06 166 ALA A O 1
ATOM 1241 N N . ILE A 1 167 ? 2.403 4.687 -16.612 1.00 54.81 167 ILE A N 1
ATOM 1242 C CA . ILE A 1 167 ? 3.184 3.860 -17.557 1.00 54.81 167 ILE A CA 1
ATOM 1243 C C . ILE A 1 167 ? 3.104 4.425 -18.973 1.00 54.81 167 ILE A C 1
ATOM 1245 O O . ILE A 1 167 ? 4.071 4.387 -19.728 1.00 54.81 167 ILE A O 1
ATOM 1249 N N . ASN A 1 168 ? 1.968 5.033 -19.313 1.00 55.50 168 ASN A N 1
ATOM 1250 C CA . ASN A 1 168 ? 1.770 5.640 -20.619 1.00 55.50 168 ASN A CA 1
ATOM 1251 C C . ASN A 1 168 ? 2.717 6.811 -20.930 1.00 55.50 168 ASN A C 1
ATOM 1253 O O . ASN A 1 168 ? 2.902 7.151 -22.096 1.00 55.50 168 ASN A O 1
ATOM 1257 N N . ASN A 1 169 ? 3.324 7.404 -19.906 1.00 52.84 169 ASN A N 1
ATOM 1258 C CA . ASN A 1 169 ? 4.268 8.508 -20.056 1.00 52.84 169 ASN A CA 1
ATOM 1259 C C . ASN A 1 169 ? 5.725 8.027 -20.009 1.00 52.84 169 ASN A C 1
ATOM 1261 O O . ASN A 1 169 ? 6.636 8.846 -20.079 1.00 52.84 169 ASN A O 1
ATOM 1265 N N . PHE A 1 170 ? 5.951 6.720 -19.846 1.00 58.84 170 PHE A N 1
ATOM 1266 C CA . PHE A 1 170 ? 7.276 6.119 -19.770 1.00 58.84 170 PHE A CA 1
ATOM 1267 C C . PHE A 1 170 ? 7.516 5.223 -20.979 1.00 58.84 170 PHE A C 1
ATOM 1269 O O . PHE A 1 170 ? 7.495 3.997 -20.908 1.00 58.84 170 PHE A O 1
ATOM 1276 N N . ARG A 1 171 ? 7.675 5.878 -22.123 1.00 55.56 171 ARG A N 1
ATOM 1277 C CA . ARG A 1 171 ? 7.922 5.256 -23.418 1.00 55.56 171 ARG A CA 1
ATOM 1278 C C . ARG A 1 171 ? 8.862 6.156 -24.202 1.00 55.56 171 ARG A C 1
ATOM 1280 O O . ARG A 1 171 ? 8.814 7.377 -24.062 1.00 55.56 171 ARG A O 1
ATOM 1287 N N . LEU A 1 172 ? 9.749 5.539 -24.971 1.00 55.88 172 LEU A N 1
ATOM 1288 C CA . LEU A 1 172 ? 10.571 6.257 -25.929 1.00 55.88 172 LEU A CA 1
ATOM 1289 C C . LEU A 1 172 ? 9.759 6.370 -27.216 1.00 55.88 172 LEU A C 1
ATOM 1291 O O . LEU A 1 172 ? 9.630 5.391 -27.951 1.00 55.88 172 LEU A O 1
ATOM 1295 N N . ASP A 1 173 ? 9.179 7.540 -27.462 1.00 57.25 173 ASP A N 1
ATOM 1296 C CA . ASP A 1 173 ? 8.665 7.846 -28.795 1.00 57.25 173 ASP A CA 1
ATOM 1297 C C . ASP A 1 173 ? 9.847 7.931 -29.770 1.00 57.25 173 ASP A C 1
ATOM 1299 O O . ASP A 1 173 ? 10.973 8.238 -29.369 1.00 57.25 173 ASP A O 1
ATOM 1303 N N . SER A 1 174 ? 9.611 7.619 -31.046 1.00 54.41 174 SER A N 1
ATOM 1304 C CA . SER A 1 174 ? 10.685 7.519 -32.036 1.00 54.41 174 SER A CA 1
ATOM 1305 C C . SER A 1 174 ? 11.543 8.786 -32.064 1.00 54.41 174 SER A C 1
ATOM 1307 O O . SER A 1 174 ? 11.022 9.881 -32.294 1.00 54.41 174 SER A O 1
ATOM 1309 N N . ILE A 1 175 ? 12.856 8.649 -31.884 1.00 57.41 175 ILE A N 1
ATOM 1310 C CA . ILE A 1 175 ? 13.791 9.775 -31.962 1.00 57.41 175 ILE A CA 1
ATOM 1311 C C . ILE A 1 175 ? 14.279 9.853 -33.406 1.00 57.41 175 ILE A C 1
ATOM 1313 O O . ILE A 1 175 ? 14.892 8.913 -33.900 1.00 57.41 175 ILE A O 1
ATOM 1317 N N . TYR A 1 176 ? 13.977 10.948 -34.107 1.00 60.88 176 TYR A N 1
ATOM 1318 C CA . TYR A 1 176 ? 14.274 11.104 -35.542 1.00 60.88 176 TYR A CA 1
ATOM 1319 C C . TYR A 1 176 ? 13.722 9.964 -36.429 1.00 60.88 176 TYR A C 1
ATOM 1321 O O . TYR A 1 176 ? 14.307 9.638 -37.456 1.00 60.88 176 TYR A O 1
ATOM 1329 N N . GLY A 1 177 ? 12.598 9.353 -36.034 1.00 64.06 177 GLY A N 1
ATOM 1330 C CA . GLY A 1 177 ? 11.976 8.232 -36.755 1.00 64.06 177 GLY A CA 1
ATOM 1331 C C . GLY A 1 177 ? 12.538 6.847 -36.414 1.00 64.06 177 GLY A C 1
ATOM 1332 O O . GLY A 1 177 ? 11.981 5.853 -36.870 1.00 64.06 177 GLY A O 1
ATOM 1333 N N . TYR A 1 178 ? 13.574 6.767 -35.576 1.00 66.88 178 TYR A N 1
ATOM 1334 C CA . TYR A 1 178 ? 14.150 5.507 -35.108 1.00 66.88 178 TYR A CA 1
ATOM 1335 C C . TYR A 1 178 ? 13.424 4.989 -33.873 1.00 66.88 178 TYR A C 1
ATOM 1337 O O . TYR A 1 178 ? 13.123 5.749 -32.945 1.00 66.88 178 TYR A O 1
ATOM 1345 N N . ARG A 1 179 ? 13.150 3.687 -33.857 1.00 69.12 179 ARG A N 1
ATOM 1346 C CA . ARG A 1 179 ? 12.560 3.000 -32.710 1.00 69.12 179 ARG A CA 1
ATOM 1347 C C . ARG A 1 179 ? 13.620 2.744 -31.636 1.00 69.12 179 ARG A C 1
ATOM 1349 O O . ARG A 1 179 ? 14.820 2.896 -31.862 1.00 69.12 179 ARG A O 1
ATOM 1356 N N . ALA A 1 180 ? 13.175 2.339 -30.449 1.00 69.50 180 ALA A N 1
ATOM 1357 C CA . ALA A 1 180 ? 14.065 1.995 -29.342 1.00 69.50 180 ALA A CA 1
ATOM 1358 C C . ALA A 1 180 ? 15.088 0.915 -29.744 1.00 69.50 180 ALA A C 1
ATOM 1360 O O . ALA A 1 180 ? 16.265 1.015 -29.398 1.00 69.50 180 ALA A O 1
ATOM 1361 N N . GLU A 1 181 ? 14.658 -0.079 -30.524 1.00 68.94 181 GLU A N 1
ATOM 1362 C CA . GLU A 1 181 ? 15.519 -1.168 -30.987 1.00 68.94 181 GLU A CA 1
ATOM 1363 C C . GLU A 1 181 ? 16.623 -0.667 -31.933 1.00 68.94 181 GLU A C 1
ATOM 1365 O O . GLU A 1 181 ? 17.779 -1.070 -31.799 1.00 68.94 181 GLU A O 1
ATOM 1370 N N . ASP A 1 182 ? 16.293 0.280 -32.815 1.00 75.12 182 ASP A N 1
ATOM 1371 C CA . ASP A 1 182 ? 17.235 0.878 -33.767 1.00 75.12 182 ASP A CA 1
ATOM 1372 C C . ASP A 1 182 ? 18.321 1.690 -33.044 1.00 75.12 182 ASP A C 1
ATOM 1374 O O . ASP A 1 182 ? 19.503 1.627 -33.384 1.00 75.12 182 ASP A O 1
ATOM 1378 N N . LEU A 1 183 ? 17.938 2.416 -31.988 1.00 75.00 183 LEU A N 1
ATOM 1379 C CA . LEU A 1 183 ? 18.879 3.188 -31.177 1.00 75.00 183 LEU A CA 1
ATOM 1380 C C . LEU A 1 183 ? 19.839 2.281 -30.392 1.00 75.00 183 LEU A C 1
ATOM 1382 O O . LEU A 1 183 ? 21.027 2.589 -30.279 1.00 75.00 183 LEU A O 1
ATOM 1386 N N . ALA A 1 184 ? 19.346 1.157 -29.862 1.00 75.19 184 ALA A N 1
ATOM 1387 C CA . ALA A 1 184 ? 20.197 0.165 -29.207 1.00 75.19 184 ALA A CA 1
ATOM 1388 C C . ALA A 1 184 ? 21.183 -0.479 -30.198 1.00 75.19 184 ALA A C 1
ATOM 1390 O O . ALA A 1 184 ? 22.357 -0.638 -29.856 1.00 75.19 184 ALA A O 1
ATOM 1391 N N . GLY A 1 185 ? 20.728 -0.779 -31.422 1.00 75.56 185 GLY A N 1
ATOM 1392 C CA . GLY A 1 185 ? 21.569 -1.281 -32.512 1.00 75.56 185 GLY A CA 1
ATOM 1393 C C . GLY A 1 185 ? 22.678 -0.300 -32.897 1.00 75.56 185 GLY A C 1
ATOM 1394 O O . GLY A 1 185 ? 23.844 -0.683 -32.955 1.00 75.56 185 GLY A O 1
ATOM 1395 N N . PHE A 1 186 ? 22.352 0.989 -33.033 1.00 79.44 186 PHE A N 1
ATOM 1396 C CA . PHE A 1 186 ? 23.340 2.033 -33.325 1.00 79.44 186 PHE A CA 1
ATOM 1397 C C . PHE A 1 186 ? 24.436 2.130 -32.252 1.00 79.44 186 PHE A C 1
ATOM 1399 O O . PHE A 1 186 ? 25.615 2.300 -32.575 1.00 79.44 186 PHE A O 1
ATOM 1406 N N . ILE A 1 187 ? 24.076 2.003 -30.967 1.00 79.62 187 ILE A N 1
ATOM 1407 C CA . ILE A 1 187 ? 25.051 1.994 -29.864 1.00 79.62 187 ILE A CA 1
ATOM 1408 C C . ILE A 1 187 ? 25.986 0.781 -29.975 1.00 79.62 187 ILE A C 1
ATOM 1410 O O . ILE A 1 187 ? 27.189 0.929 -29.758 1.00 79.62 187 ILE A O 1
ATOM 1414 N N . ASP A 1 188 ? 25.472 -0.397 -30.338 1.00 78.62 188 ASP A N 1
ATOM 1415 C CA . ASP A 1 188 ? 26.302 -1.592 -30.541 1.00 78.62 188 ASP A CA 1
ATOM 1416 C C . ASP A 1 188 ? 27.247 -1.451 -31.735 1.00 78.62 188 ASP A C 1
ATOM 1418 O O . ASP A 1 188 ? 28.434 -1.759 -31.621 1.00 78.62 188 ASP A O 1
ATOM 1422 N N . GLU A 1 189 ? 26.767 -0.915 -32.852 1.00 78.81 189 GLU A N 1
ATOM 1423 C CA . GLU A 1 189 ? 27.590 -0.717 -34.048 1.00 78.81 189 GLU A CA 1
ATOM 1424 C C . GLU A 1 189 ? 28.733 0.277 -33.814 1.00 78.81 189 GLU A C 1
ATOM 1426 O O . GLU A 1 189 ? 29.863 0.062 -34.260 1.00 78.81 189 GLU A O 1
ATOM 1431 N N . THR A 1 190 ? 28.462 1.358 -33.080 1.00 78.12 190 THR A N 1
ATOM 1432 C CA . THR A 1 190 ? 29.432 2.442 -32.873 1.00 78.12 190 THR A CA 1
ATOM 1433 C C . THR A 1 190 ? 30.337 2.229 -31.658 1.00 78.12 190 THR A C 1
ATOM 1435 O O . THR A 1 190 ? 31.488 2.665 -31.672 1.00 78.12 190 THR A O 1
ATOM 1438 N N . HIS A 1 191 ? 29.858 1.539 -30.616 1.00 77.62 191 HIS A N 1
ATOM 1439 C CA . HIS A 1 191 ? 30.549 1.423 -29.323 1.00 77.62 191 HIS A CA 1
ATOM 1440 C C . HIS A 1 191 ? 30.717 -0.020 -28.820 1.00 77.62 191 HIS A C 1
ATOM 1442 O O . HIS A 1 191 ? 31.325 -0.218 -27.770 1.00 77.62 191 HIS A O 1
ATOM 1448 N N . GLY A 1 192 ? 30.256 -1.036 -29.558 1.00 71.94 192 GLY A N 1
ATOM 1449 C CA . GLY A 1 192 ? 30.322 -2.449 -29.154 1.00 71.94 192 GLY A CA 1
ATOM 1450 C C . GLY A 1 192 ? 31.711 -3.090 -29.228 1.00 71.94 192 GLY A C 1
ATOM 1451 O O . GLY A 1 192 ? 31.904 -4.197 -28.734 1.00 71.94 192 GLY A O 1
ATOM 1452 N N . ARG A 1 193 ? 32.706 -2.400 -29.807 1.00 73.62 193 ARG A N 1
ATOM 1453 C CA . ARG A 1 193 ? 34.088 -2.908 -29.918 1.00 73.62 193 ARG A CA 1
ATOM 1454 C C . ARG A 1 193 ? 34.826 -2.994 -28.577 1.00 73.62 193 ARG A C 1
ATOM 1456 O O . ARG A 1 193 ? 35.785 -3.752 -28.477 1.00 73.62 193 ARG A O 1
ATOM 1463 N N . TRP A 1 194 ? 34.400 -2.232 -27.568 1.00 72.88 194 TRP A N 1
ATOM 1464 C CA . TRP A 1 194 ? 35.026 -2.187 -26.244 1.00 72.88 194 TRP A CA 1
ATOM 1465 C C . TRP A 1 194 ? 33.962 -2.176 -25.147 1.00 72.88 194 TRP A C 1
ATOM 1467 O O . TRP A 1 194 ? 32.878 -1.625 -25.328 1.00 72.88 194 TRP A O 1
ATOM 1477 N N . THR A 1 195 ? 34.273 -2.736 -23.975 1.00 73.50 195 THR A N 1
ATOM 1478 C CA . THR A 1 195 ? 33.382 -2.648 -22.811 1.00 73.50 195 THR A CA 1
ATOM 1479 C C . THR A 1 195 ? 33.225 -1.199 -22.380 1.00 73.50 195 THR A C 1
ATOM 1481 O O . THR A 1 195 ? 34.160 -0.583 -21.869 1.00 73.50 195 THR A O 1
ATOM 1484 N N . ASN A 1 196 ? 32.023 -0.667 -22.569 1.00 72.44 196 ASN A N 1
ATOM 1485 C CA . ASN A 1 196 ? 31.710 0.717 -22.286 1.00 72.44 196 ASN A CA 1
ATOM 1486 C C . ASN A 1 196 ? 30.549 0.799 -21.285 1.00 72.44 196 ASN A C 1
ATOM 1488 O O . ASN A 1 196 ? 29.416 0.423 -21.584 1.00 72.44 196 ASN A O 1
ATOM 1492 N N . VAL A 1 197 ? 30.850 1.295 -20.081 1.00 69.25 197 VAL A N 1
ATOM 1493 C CA . VAL A 1 197 ? 29.894 1.368 -18.966 1.00 69.25 197 VAL A CA 1
ATOM 1494 C C . VAL A 1 197 ? 28.685 2.237 -19.321 1.00 69.25 197 VAL A C 1
ATOM 1496 O O . VAL A 1 197 ? 27.554 1.855 -19.020 1.00 69.25 197 VAL A O 1
ATOM 1499 N N . TRP A 1 198 ? 28.891 3.366 -20.011 1.00 69.06 198 TRP A N 1
ATOM 1500 C CA . TRP A 1 198 ? 27.777 4.233 -20.397 1.00 69.06 198 TRP A CA 1
ATOM 1501 C C . TRP A 1 198 ? 26.928 3.602 -21.503 1.00 69.06 198 TRP A C 1
ATOM 1503 O O . TRP A 1 198 ? 25.706 3.708 -21.451 1.00 69.06 198 TRP A O 1
ATOM 1513 N N . ALA A 1 199 ? 27.541 2.891 -22.457 1.00 68.50 199 ALA A N 1
ATOM 1514 C CA . ALA A 1 199 ? 26.812 2.206 -23.526 1.00 68.50 199 ALA A CA 1
ATOM 1515 C C . ALA A 1 199 ? 25.937 1.074 -22.963 1.00 68.50 199 ALA A C 1
ATOM 1517 O O . ALA A 1 199 ? 24.771 0.938 -23.332 1.00 68.50 199 ALA A O 1
ATOM 1518 N N . THR A 1 200 ? 26.458 0.305 -22.003 1.00 67.44 200 THR A N 1
ATOM 1519 C CA . THR A 1 200 ? 25.689 -0.715 -21.272 1.00 67.44 200 THR A CA 1
ATOM 1520 C C . THR A 1 200 ? 24.517 -0.101 -20.503 1.00 67.44 200 THR A C 1
ATOM 1522 O O . THR A 1 200 ? 23.406 -0.636 -20.553 1.00 67.44 200 THR A O 1
ATOM 1525 N N . GLN A 1 201 ? 24.724 1.041 -19.838 1.00 65.56 201 GLN A N 1
ATOM 1526 C CA . GLN A 1 201 ? 23.664 1.743 -19.107 1.00 65.56 201 GLN A CA 1
ATOM 1527 C C . GLN A 1 201 ? 22.592 2.326 -20.043 1.00 65.56 201 GLN A C 1
ATOM 1529 O O . GLN A 1 201 ? 21.396 2.238 -19.753 1.00 65.56 201 GLN A O 1
ATOM 1534 N N . ALA A 1 202 ? 23.003 2.891 -21.181 1.00 68.19 202 ALA A N 1
ATOM 1535 C CA . ALA A 1 202 ? 22.102 3.435 -22.191 1.00 68.19 202 ALA A CA 1
ATOM 1536 C C . ALA A 1 202 ? 21.230 2.332 -22.807 1.00 68.19 202 ALA A C 1
ATOM 1538 O O . ALA A 1 202 ? 20.006 2.447 -22.794 1.00 68.19 202 ALA A O 1
ATOM 1539 N N . LYS A 1 203 ? 21.833 1.214 -23.237 1.00 72.25 203 LYS A N 1
ATOM 1540 C CA . LYS A 1 203 ? 21.096 0.050 -23.762 1.00 72.25 203 LYS A CA 1
ATOM 1541 C C . LYS A 1 203 ? 20.142 -0.551 -22.733 1.00 72.25 203 LYS A C 1
ATOM 1543 O O . LYS A 1 203 ? 19.009 -0.880 -23.068 1.00 72.25 203 LYS A O 1
ATOM 1548 N N . SER A 1 204 ? 20.571 -0.643 -21.474 1.00 70.56 204 SER A N 1
ATOM 1549 C CA . SER A 1 204 ? 19.704 -1.060 -20.367 1.00 70.56 204 SER A CA 1
ATOM 1550 C C . SER A 1 204 ? 18.499 -0.122 -20.239 1.00 70.56 204 SER A C 1
ATOM 1552 O O . SER A 1 204 ? 17.360 -0.565 -20.220 1.00 70.56 204 SER A O 1
ATOM 1554 N N . THR A 1 205 ? 18.711 1.191 -20.269 1.00 69.94 205 THR A N 1
ATOM 1555 C CA . THR A 1 205 ? 17.612 2.168 -20.187 1.00 69.94 205 THR A CA 1
ATOM 1556 C C . THR A 1 205 ? 16.638 2.050 -21.365 1.00 69.94 205 THR A C 1
ATOM 1558 O O . THR A 1 205 ? 15.426 2.048 -21.163 1.00 69.94 205 THR A O 1
ATOM 1561 N N . ILE A 1 206 ? 17.153 1.901 -22.587 1.00 72.88 206 ILE A N 1
ATOM 1562 C CA . ILE A 1 206 ? 16.344 1.720 -23.802 1.00 72.88 206 ILE A CA 1
ATOM 1563 C C . ILE A 1 206 ? 15.501 0.444 -23.707 1.00 72.88 206 ILE A C 1
ATOM 1565 O O . ILE A 1 206 ? 14.296 0.482 -23.951 1.00 72.88 206 ILE A O 1
ATOM 1569 N N . ARG A 1 207 ? 16.107 -0.670 -23.281 1.00 75.25 207 ARG A N 1
ATOM 1570 C CA . ARG A 1 207 ? 15.391 -1.931 -23.074 1.00 75.25 207 ARG A CA 1
ATOM 1571 C C . ARG A 1 207 ? 14.308 -1.794 -22.005 1.00 75.25 207 ARG A C 1
ATOM 1573 O O . ARG A 1 207 ? 13.196 -2.246 -22.223 1.00 75.25 207 ARG A O 1
ATOM 1580 N N . ALA A 1 208 ? 14.590 -1.130 -20.882 1.00 71.81 208 ALA A N 1
ATOM 1581 C CA . ALA A 1 208 ? 13.580 -0.861 -19.855 1.00 71.81 208 ALA A CA 1
ATOM 1582 C C . ALA A 1 208 ? 12.378 -0.074 -20.398 1.00 71.81 208 ALA A C 1
ATOM 1584 O O . ALA A 1 208 ? 11.237 -0.400 -20.077 1.00 71.81 208 ALA A O 1
ATOM 1585 N N . LEU A 1 209 ? 12.631 0.953 -21.216 1.00 72.12 209 LEU A N 1
ATOM 1586 C CA . LEU A 1 209 ? 11.583 1.764 -21.839 1.00 72.12 209 LEU A CA 1
ATOM 1587 C C . LEU A 1 209 ? 10.705 0.931 -22.778 1.00 72.12 209 LEU A C 1
ATOM 1589 O O . LEU A 1 209 ? 9.483 1.059 -22.731 1.00 72.12 209 LEU A O 1
ATOM 1593 N N . ASP A 1 210 ? 11.312 0.067 -23.589 1.00 76.00 210 ASP A N 1
ATOM 1594 C CA . ASP A 1 210 ? 10.589 -0.827 -24.497 1.00 76.00 210 ASP A CA 1
ATOM 1595 C C . ASP A 1 210 ? 9.741 -1.866 -23.734 1.00 76.00 210 ASP A C 1
ATOM 1597 O O . ASP A 1 210 ? 8.546 -2.019 -23.992 1.00 76.00 210 ASP A O 1
ATOM 1601 N N . GLU A 1 211 ? 10.310 -2.514 -22.715 1.00 75.12 211 GLU A N 1
ATOM 1602 C CA . GLU A 1 211 ? 9.594 -3.488 -21.876 1.00 75.12 211 GLU A CA 1
ATOM 1603 C C . GLU A 1 211 ? 8.394 -2.853 -21.145 1.00 75.12 211 GLU A C 1
ATOM 1605 O O . GLU A 1 211 ? 7.292 -3.410 -21.119 1.00 75.12 211 GLU A O 1
ATOM 1610 N N . ILE A 1 212 ? 8.558 -1.641 -20.602 1.00 72.31 212 ILE A N 1
ATOM 1611 C CA . ILE A 1 212 ? 7.465 -0.901 -19.949 1.00 72.31 212 ILE A CA 1
ATOM 1612 C C . ILE A 1 212 ? 6.404 -0.460 -20.972 1.00 72.31 212 ILE A C 1
ATOM 1614 O O . ILE A 1 212 ? 5.203 -0.525 -20.687 1.00 72.31 212 ILE A O 1
ATOM 1618 N N . ALA A 1 213 ? 6.809 -0.060 -22.181 1.00 73.31 213 ALA A N 1
ATOM 1619 C CA . ALA A 1 213 ? 5.877 0.295 -23.249 1.00 73.31 213 ALA A CA 1
ATOM 1620 C C . ALA A 1 213 ? 5.018 -0.905 -23.683 1.00 73.31 213 ALA A C 1
ATOM 1622 O O . ALA A 1 213 ? 3.796 -0.764 -23.806 1.00 73.31 213 ALA A O 1
ATOM 1623 N N . LYS A 1 214 ? 5.629 -2.090 -23.837 1.00 74.69 214 LYS A N 1
ATOM 1624 C CA . LYS A 1 214 ? 4.923 -3.355 -24.111 1.00 74.69 214 LYS A CA 1
ATOM 1625 C C . LYS A 1 214 ? 3.944 -3.704 -22.996 1.00 74.69 214 LYS A C 1
ATOM 1627 O O . LYS A 1 214 ? 2.802 -4.060 -23.284 1.00 74.69 214 LYS A O 1
ATOM 1632 N N . ALA A 1 215 ? 4.340 -3.524 -21.735 1.00 75.75 215 ALA A N 1
ATOM 1633 C CA . ALA A 1 215 ? 3.444 -3.726 -20.600 1.00 75.75 215 ALA A CA 1
ATOM 1634 C C . ALA A 1 215 ? 2.210 -2.814 -20.670 1.00 75.75 215 ALA A C 1
ATOM 1636 O O . ALA A 1 215 ? 1.087 -3.280 -20.492 1.00 75.75 215 ALA A O 1
ATOM 1637 N N . GLY A 1 216 ? 2.382 -1.536 -21.025 1.00 69.81 216 GLY A N 1
ATOM 1638 C CA . GLY A 1 216 ? 1.270 -0.591 -21.194 1.00 69.81 216 GLY A CA 1
ATOM 1639 C C . GLY A 1 216 ? 0.264 -0.963 -22.297 1.00 69.81 216 GLY A C 1
ATOM 1640 O O . GLY A 1 216 ? -0.870 -0.480 -22.280 1.00 69.81 216 GLY A O 1
ATOM 1641 N N . ALA A 1 217 ? 0.640 -1.831 -23.242 1.00 73.75 217 ALA A N 1
ATOM 1642 C CA . ALA A 1 217 ? -0.264 -2.345 -24.271 1.00 73.75 217 ALA A CA 1
ATOM 1643 C C . ALA A 1 217 ? -1.170 -3.485 -23.767 1.00 73.75 217 ALA A C 1
ATOM 1645 O O . ALA A 1 217 ? -2.175 -3.809 -24.410 1.00 73.75 217 ALA A O 1
ATOM 1646 N N . ILE A 1 218 ? -0.860 -4.080 -22.609 1.00 77.44 218 ILE A N 1
ATOM 1647 C CA . ILE A 1 218 ? -1.627 -5.190 -22.048 1.00 77.44 218 ILE A CA 1
ATOM 1648 C C . ILE A 1 218 ? -3.009 -4.710 -21.613 1.00 77.44 218 ILE A C 1
ATOM 1650 O O . ILE A 1 218 ? -3.177 -3.826 -20.772 1.00 77.44 218 ILE A O 1
ATOM 1654 N N . ARG A 1 219 ? -4.038 -5.346 -22.177 1.00 75.19 219 ARG A N 1
ATOM 1655 C CA . ARG A 1 219 ? -5.429 -5.117 -21.787 1.00 75.19 219 ARG A CA 1
ATOM 1656 C C . ARG A 1 219 ? -5.806 -6.022 -20.612 1.00 75.19 219 ARG A C 1
ATOM 1658 O O . ARG A 1 219 ? -5.473 -7.211 -20.575 1.00 75.19 219 ARG A O 1
ATOM 1665 N N . SER A 1 220 ? -6.505 -5.435 -19.644 1.00 78.00 220 SER A N 1
ATOM 1666 C CA . SER A 1 220 ? -7.111 -6.152 -18.523 1.00 78.00 220 SER A CA 1
ATOM 1667 C C . SER A 1 220 ? -8.609 -6.304 -18.763 1.00 78.00 220 SER A C 1
ATOM 1669 O O . SER A 1 220 ? -9.258 -5.358 -19.205 1.00 78.00 220 SER A O 1
ATOM 1671 N N . ASN A 1 221 ? -9.150 -7.476 -18.428 1.00 82.56 221 ASN A N 1
ATOM 1672 C CA . ASN A 1 221 ? -10.594 -7.728 -18.417 1.00 82.56 221 ASN A CA 1
ATOM 1673 C C . ASN A 1 221 ? -11.241 -7.254 -17.099 1.00 82.56 221 ASN A C 1
ATOM 1675 O O . ASN A 1 221 ? -12.454 -7.346 -16.931 1.00 82.56 221 ASN A O 1
ATOM 1679 N N . VAL A 1 222 ? -10.435 -6.756 -16.153 1.00 87.19 222 VAL A N 1
ATOM 1680 C CA . VAL A 1 222 ? -10.897 -6.188 -14.885 1.00 87.19 222 VAL A CA 1
ATOM 1681 C C . VAL A 1 222 ? -11.252 -4.718 -15.084 1.00 87.19 222 VAL A C 1
ATOM 1683 O O . VAL A 1 222 ? -10.480 -3.941 -15.651 1.00 87.19 222 VAL A O 1
ATOM 1686 N N . THR A 1 223 ? -12.413 -4.315 -14.571 1.00 88.50 223 THR A N 1
ATOM 1687 C CA . THR A 1 223 ? -12.823 -2.907 -14.563 1.00 88.50 223 THR A CA 1
ATOM 1688 C C . THR A 1 223 ? -12.208 -2.195 -13.361 1.00 88.50 223 THR A C 1
ATOM 1690 O O . THR A 1 223 ? -12.519 -2.511 -12.216 1.00 88.50 223 THR A O 1
ATOM 1693 N N . TYR A 1 224 ? -11.351 -1.207 -13.624 1.00 88.00 224 TYR A N 1
ATOM 1694 C CA . TYR A 1 224 ? -10.774 -0.343 -12.590 1.00 88.00 224 TYR A CA 1
ATOM 1695 C C . TYR A 1 224 ? -11.571 0.963 -12.484 1.00 88.00 224 TYR A C 1
ATOM 1697 O O . TYR A 1 224 ? -11.940 1.506 -13.531 1.00 88.00 224 TYR A O 1
ATOM 1705 N N . PRO A 1 225 ? -11.773 1.518 -11.272 1.00 89.88 225 PRO A N 1
ATOM 1706 C CA . PRO A 1 225 ? -12.390 2.830 -11.100 1.00 89.88 225 PRO A CA 1
ATOM 1707 C C . PRO A 1 225 ? -11.683 3.914 -11.922 1.00 89.88 225 PRO A C 1
ATOM 1709 O O . PRO A 1 225 ? -10.456 3.905 -12.049 1.00 89.88 225 PRO A O 1
ATOM 1712 N N . SER A 1 226 ? -12.441 4.886 -12.432 1.00 89.31 226 SER A N 1
ATOM 1713 C CA . SER A 1 226 ? -11.923 6.049 -13.168 1.00 89.31 226 SER A CA 1
ATOM 1714 C C . SER A 1 226 ? -11.319 7.103 -12.228 1.00 89.31 226 SER A C 1
ATOM 1716 O O . SER A 1 226 ? -11.674 8.278 -12.270 1.00 89.31 226 SER A O 1
ATOM 1718 N N . THR A 1 227 ? -10.428 6.671 -11.337 1.00 89.12 227 THR A N 1
ATOM 1719 C CA . THR A 1 227 ? -9.712 7.510 -10.369 1.00 89.12 227 THR A CA 1
ATOM 1720 C C . THR A 1 227 ? -8.208 7.375 -10.583 1.00 89.12 227 THR A C 1
ATOM 1722 O O . THR A 1 227 ? -7.745 6.381 -11.146 1.00 89.12 227 THR A O 1
ATOM 1725 N N . GLY A 1 228 ? -7.417 8.337 -10.095 1.00 83.88 228 GLY A N 1
ATOM 1726 C CA . GLY A 1 228 ? -5.953 8.252 -10.177 1.00 83.88 228 GLY A CA 1
ATOM 1727 C C . GLY A 1 228 ? -5.396 6.976 -9.530 1.00 83.88 228 GLY A C 1
ATOM 1728 O O . GLY A 1 228 ? -4.491 6.354 -10.073 1.00 83.88 228 GLY A O 1
ATOM 1729 N N . THR A 1 229 ? -5.978 6.526 -8.416 1.00 83.88 229 THR A N 1
ATOM 1730 C CA . THR A 1 229 ? -5.613 5.254 -7.769 1.00 83.88 229 THR A CA 1
ATOM 1731 C C . THR A 1 229 ? -6.007 4.043 -8.615 1.00 83.88 229 THR A C 1
ATOM 1733 O O . THR A 1 229 ? -5.207 3.124 -8.774 1.00 83.88 229 THR A O 1
ATOM 1736 N N . GLY A 1 230 ? -7.208 4.043 -9.205 1.00 86.81 230 GLY A N 1
ATOM 1737 C CA . GLY A 1 230 ? -7.655 2.963 -10.089 1.00 86.81 230 GLY A CA 1
ATOM 1738 C C . GLY A 1 230 ? -6.774 2.814 -11.332 1.00 86.81 230 GLY A C 1
ATOM 1739 O O . GLY A 1 230 ? -6.458 1.695 -11.731 1.00 86.81 230 GLY A O 1
ATOM 1740 N N . GLN A 1 231 ? -6.306 3.930 -11.897 1.00 84.94 231 GLN A N 1
ATOM 1741 C CA . GLN A 1 231 ? -5.332 3.933 -12.993 1.00 84.94 231 GLN A CA 1
ATOM 1742 C C . GLN A 1 231 ? -3.984 3.336 -12.562 1.00 84.94 231 GLN A C 1
ATOM 1744 O O . GLN A 1 231 ? -3.445 2.496 -13.271 1.00 84.94 231 GLN A O 1
ATOM 1749 N N . ARG A 1 232 ? -3.475 3.673 -11.370 1.00 85.06 232 ARG A N 1
ATOM 1750 C CA . ARG A 1 232 ? -2.207 3.116 -10.858 1.00 85.06 232 ARG A CA 1
ATOM 1751 C C . ARG A 1 232 ? -2.265 1.609 -10.644 1.00 85.06 232 ARG A C 1
ATOM 1753 O O . ARG A 1 232 ? -1.329 0.916 -11.016 1.00 85.06 232 ARG A O 1
ATOM 1760 N N . PHE A 1 233 ? -3.361 1.087 -10.095 1.00 87.81 233 PHE A N 1
ATOM 1761 C CA . PHE A 1 233 ? -3.532 -0.364 -9.954 1.00 87.81 233 PHE A CA 1
ATOM 1762 C C . PHE A 1 233 ? -3.647 -1.079 -11.302 1.00 87.81 233 PHE A C 1
ATOM 1764 O O . PHE A 1 233 ? -3.155 -2.198 -11.438 1.00 87.81 233 PHE A O 1
ATOM 1771 N N . ARG A 1 234 ? -4.265 -0.440 -12.303 1.00 85.88 234 ARG A N 1
ATOM 1772 C CA . ARG A 1 234 ? -4.290 -0.954 -13.678 1.00 85.88 234 ARG A CA 1
ATOM 1773 C C . ARG A 1 234 ? -2.880 -1.039 -14.256 1.00 85.88 234 ARG A C 1
ATOM 1775 O O . ARG A 1 234 ? -2.530 -2.063 -14.832 1.00 85.88 234 ARG A O 1
ATOM 1782 N N . ASP A 1 235 ? -2.093 0.012 -14.064 1.00 83.75 235 ASP A N 1
ATOM 1783 C CA . ASP A 1 235 ? -0.709 0.101 -14.515 1.00 83.75 235 ASP A CA 1
ATOM 1784 C C . ASP A 1 235 ? 0.170 -0.972 -13.841 1.00 83.75 235 ASP A C 1
ATOM 1786 O O . ASP A 1 235 ? 0.836 -1.739 -14.534 1.00 83.75 235 ASP A O 1
ATOM 1790 N N . VAL A 1 236 ? 0.107 -1.115 -12.509 1.00 84.56 236 VAL A N 1
ATOM 1791 C CA . VAL A 1 236 ? 0.814 -2.191 -11.783 1.00 84.56 236 VAL A CA 1
ATOM 1792 C C . VAL A 1 236 ? 0.422 -3.564 -12.331 1.00 84.56 236 VAL A C 1
ATOM 1794 O O . VAL A 1 236 ? 1.293 -4.355 -12.677 1.00 84.56 236 VAL A O 1
ATOM 1797 N N . ALA A 1 237 ? -0.876 -3.845 -12.484 1.00 85.88 237 ALA A N 1
ATOM 1798 C CA . ALA A 1 237 ? -1.336 -5.132 -13.007 1.00 85.88 237 ALA A CA 1
ATOM 1799 C C . ALA A 1 237 ? -0.827 -5.415 -14.433 1.00 85.88 237 ALA A C 1
ATOM 1801 O O . ALA A 1 237 ? -0.525 -6.563 -14.759 1.00 85.88 237 ALA A O 1
ATOM 1802 N N . ALA A 1 238 ? -0.707 -4.383 -15.272 1.00 84.00 238 ALA A N 1
ATOM 1803 C CA . ALA A 1 238 ? -0.147 -4.505 -16.612 1.00 84.00 238 ALA A CA 1
ATOM 1804 C C . ALA A 1 238 ? 1.350 -4.865 -16.575 1.00 84.00 238 ALA A C 1
ATOM 1806 O O . ALA A 1 238 ? 1.764 -5.768 -17.297 1.00 84.00 238 ALA A O 1
ATOM 1807 N N . LEU A 1 239 ? 2.143 -4.248 -15.686 1.00 80.19 239 LEU A N 1
ATOM 1808 C CA . LEU A 1 239 ? 3.563 -4.597 -15.486 1.00 80.19 239 LEU A CA 1
ATOM 1809 C C . LEU A 1 239 ? 3.738 -6.043 -15.025 1.00 80.19 239 LEU A C 1
ATOM 1811 O O . LEU A 1 239 ? 4.563 -6.766 -15.580 1.00 80.19 239 LEU A O 1
ATOM 1815 N N . LEU A 1 240 ? 2.939 -6.472 -14.043 1.00 80.50 240 LEU A N 1
ATOM 1816 C CA . LEU A 1 240 ? 2.994 -7.839 -13.520 1.00 80.50 240 LEU A CA 1
ATOM 1817 C C . LEU A 1 240 ? 2.648 -8.859 -14.608 1.00 80.50 240 LEU A C 1
ATOM 1819 O O . LEU A 1 240 ? 3.352 -9.849 -14.785 1.00 80.50 240 LEU A O 1
ATOM 1823 N N . LYS A 1 241 ? 1.598 -8.588 -15.392 1.00 81.12 241 LYS A N 1
ATOM 1824 C CA . LYS A 1 241 ? 1.163 -9.472 -16.480 1.00 81.12 241 LYS A CA 1
ATOM 1825 C C . LYS A 1 241 ? 2.143 -9.506 -17.657 1.00 81.12 241 LYS A C 1
ATOM 1827 O O . LYS A 1 241 ? 2.172 -10.500 -18.375 1.00 81.12 241 LYS A O 1
ATOM 1832 N N . ALA A 1 242 ? 2.935 -8.453 -17.855 1.00 78.94 242 ALA A N 1
ATOM 1833 C CA . ALA A 1 242 ? 3.969 -8.412 -18.887 1.00 78.94 242 ALA A CA 1
ATOM 1834 C C . ALA A 1 242 ? 5.167 -9.315 -18.574 1.00 78.94 242 ALA A C 1
ATOM 1836 O O . ALA A 1 242 ? 5.920 -9.649 -19.482 1.00 78.94 242 ALA A O 1
ATOM 1837 N N . GLY A 1 243 ? 5.357 -9.705 -17.309 1.00 74.81 243 GLY A N 1
ATOM 1838 C CA . GLY A 1 243 ? 6.451 -10.594 -16.921 1.00 74.81 243 GLY A CA 1
ATOM 1839 C C . GLY A 1 243 ? 7.842 -9.974 -17.086 1.00 74.81 243 GLY A C 1
ATOM 1840 O O . GLY A 1 243 ? 8.826 -10.701 -17.152 1.00 74.81 243 GLY A O 1
ATOM 1841 N N . ILE A 1 244 ? 7.953 -8.640 -17.112 1.00 72.00 244 ILE A N 1
ATOM 1842 C CA . ILE A 1 244 ? 9.211 -7.906 -17.370 1.00 72.00 244 ILE A CA 1
ATOM 1843 C C . ILE A 1 244 ? 10.219 -7.951 -16.195 1.00 72.00 244 ILE A C 1
ATOM 1845 O O . ILE A 1 244 ? 11.202 -7.209 -16.160 1.00 72.00 244 ILE A O 1
ATOM 1849 N N . GLY A 1 245 ? 9.982 -8.819 -15.207 1.00 72.38 245 GLY A N 1
ATOM 1850 C CA . GLY A 1 245 ? 10.882 -9.060 -14.076 1.00 72.38 245 GLY A CA 1
ATOM 1851 C C . GLY A 1 245 ? 10.828 -8.020 -12.952 1.00 72.38 245 GLY A C 1
ATOM 1852 O O . GLY A 1 245 ? 11.774 -7.949 -12.166 1.00 72.38 245 GLY A O 1
ATOM 1853 N N . VAL A 1 246 ? 9.749 -7.231 -12.863 1.00 75.50 246 VAL A N 1
ATOM 1854 C CA . VAL A 1 246 ? 9.488 -6.336 -11.718 1.00 75.50 246 VAL A CA 1
ATOM 1855 C C . VAL A 1 246 ? 9.280 -7.174 -10.462 1.00 75.50 246 VAL A C 1
ATOM 1857 O O . VAL A 1 246 ? 8.490 -8.114 -10.485 1.00 75.50 246 VAL A O 1
ATOM 1860 N N . ARG A 1 247 ? 9.962 -6.818 -9.368 1.00 74.88 247 ARG A N 1
ATOM 1861 C CA . ARG A 1 247 ? 9.848 -7.517 -8.073 1.00 74.88 247 ARG A CA 1
ATOM 1862 C C . ARG A 1 247 ? 9.326 -6.636 -6.936 1.00 74.88 247 ARG A C 1
ATOM 1864 O O . ARG A 1 247 ? 8.942 -7.185 -5.903 1.00 74.88 247 ARG A O 1
ATOM 1871 N N . ALA A 1 248 ? 9.300 -5.312 -7.124 1.00 70.75 248 ALA A N 1
ATOM 1872 C CA . ALA A 1 248 ? 8.830 -4.338 -6.137 1.00 70.75 248 ALA A CA 1
ATOM 1873 C C . ALA A 1 248 ? 8.315 -3.024 -6.747 1.00 70.75 248 ALA A C 1
ATOM 1875 O O . ALA A 1 248 ? 8.821 -2.624 -7.824 1.00 70.75 248 ALA A O 1
#

Foldseek 3Di:
DDDDDQDFDDDPPDTDGDDDDDDPDLDAADDDDDDPDDDDPCLQKPFQPQVVQCVVPVVSGDHPVQFDDLDPTITGHPVVVVCVVCSVVVVDDDDPPDDDPDDDPDPVVRLLCQLLVPPPDPCSAAGPVLVVCVVVPQPFLQAAEAADDRCCSNNPHPDGHHYDVALVVLADDADVNHALVRVLVVLCVVPVVDDDPVNVNSNSSSVVRVLSVQLVVDDDPDDFDPDSVSRVVSSVVSSSVSSSRYRD